Protein AF-A0A139AQZ1-F1 (afdb_monomer_lite)

Foldseek 3Di:
DPDDPVLLVLLLLLLLQLCLVPFLQVLLVLLVVLCVVCVVVVNNCLHLLHAADQDLDQLVLLLLLLLLPAADPPPPPDDDDDDDDDDDDDDPDPDPDLDDQPHLSSLSVVSNVDDDPSNVSNSSSSLSNQLLQFFQGNDSQQSNQLSVQSVVLNVDDSSPVAFQQFGDADPNRGTDPPDRHAHSLRSSLSSVQSVQQVLAPCNPVSGSQCCVQAEDELPDDDDLQDQDKHWYQNDRGSTAIWIAGSNDIHGDDDDDSRSSSRVLVSQLCCVAPVVCDRDPDRCPDVSSVSNVSNLVVHPPVSNPD

Sequence (305 aa):
MGVDDVMVDSWVEEMRKWLHSKIFQPLTILLDNTDAYLRSQGLLHLTSSNAIWSDANPASLSALIREAQTPPQASLVGGPRPFAGAGSIFTPAPAPQMTMPQDLKGLSDVAKVMVGETKAIILTRLRLEAYLNVGKVGSPKNRAYVRERIFELSRNTYLSGYRWDSGGSFEGQEWDVKGEFPTDAKLVFHLFQTFMDQWSDVAQSGFPYFSTNHVIPSNAKLDPNSRSVYLREQNASPPHYQLLVQGCTWDMAQGSRNIFETISAFVCVIGRDAGWRVGDLDLKRKDLGIAKVVKGGLGAENAMW

Secondary structure (DSSP, 8-state):
----HHHHHHHHHHHHHHHIIIIIHHHHHHHHHHHHHHHHTT-GGGSTTT-------HHHHHHHHHHHHSPPP---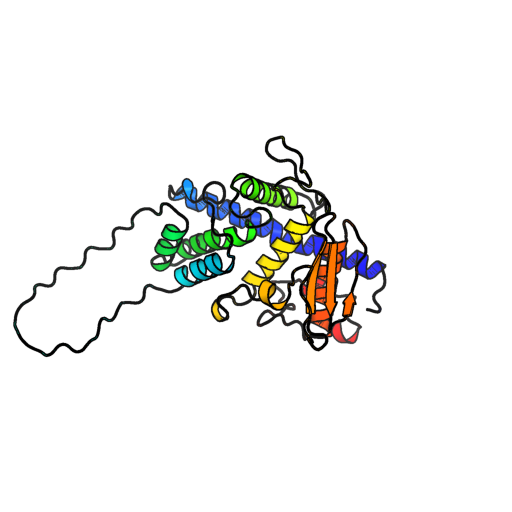--------------PPPPP---PPP-SHHHHHHHHHH--HHHHHHHHHHHHHHHHH--SSTT-HHHHHHHHHHHHHHHHSGGGTT--SSS---BTTBPP-TTSSPPPHHHHHHHHHHHHHHHHS-HHHHSS-HHHHHHEE-TTPPPPTT---EEEEEEEETTEEEEEEETTEEEEPPSSTTHHHHHHHHHHHHHHHHSTTEETTEETT-TTT-GGGGGTTSS-GGG---

InterPro domains:
  IPR019176 Cytochrome B561-related [PF09786] (8-294)
  IPR019176 Cytochrome B561-related [PTHR21780] (8-295)

Radius of gyration: 22.83 Å; chains: 1; bounding box: 50×44×86 Å

Structure (mmCIF, N/CA/C/O backbone):
data_AF-A0A139AQZ1-F1
#
_entry.id   AF-A0A139AQZ1-F1
#
loop_
_atom_site.group_PDB
_atom_site.id
_atom_site.type_symbol
_atom_site.label_atom_id
_atom_site.label_alt_id
_atom_site.label_comp_id
_atom_site.label_asym_id
_atom_site.label_entity_id
_atom_site.label_seq_id
_atom_site.pdbx_PDB_ins_code
_atom_site.Cartn_x
_atom_site.Cartn_y
_atom_site.Cartn_z
_atom_site.occupancy
_atom_site.B_iso_or_equiv
_atom_site.auth_seq_id
_atom_site.auth_comp_id
_atom_site.auth_asym_id
_atom_site.auth_atom_id
_atom_site.pdbx_PDB_model_num
ATOM 1 N N . MET A 1 1 ? -19.768 -2.156 19.384 1.00 57.47 1 MET A N 1
ATOM 2 C CA . MET A 1 1 ? -19.478 -3.487 18.804 1.00 57.47 1 MET A CA 1
ATOM 3 C C . MET A 1 1 ? -19.584 -4.620 19.828 1.00 57.47 1 MET A C 1
ATOM 5 O O . MET A 1 1 ? -19.662 -5.758 19.390 1.00 57.47 1 MET A O 1
ATOM 9 N N . GLY A 1 2 ? -19.649 -4.347 21.144 1.00 58.59 2 GLY A N 1
ATOM 10 C CA . GLY A 1 2 ? -19.647 -5.415 22.159 1.00 58.59 2 GLY A CA 1
ATOM 11 C C . GLY A 1 2 ? -18.295 -6.131 22.261 1.00 58.59 2 GLY A C 1
ATOM 12 O O . GLY A 1 2 ? -18.251 -7.292 22.637 1.00 58.59 2 GLY A O 1
ATOM 13 N N . VAL A 1 3 ? -17.227 -5.442 21.857 1.00 65.81 3 VAL A N 1
ATOM 14 C CA . VAL A 1 3 ? -15.837 -5.906 21.841 1.00 65.81 3 VAL A CA 1
ATOM 15 C C . VAL A 1 3 ? -15.169 -5.241 23.038 1.00 65.81 3 VAL A C 1
ATOM 17 O O . VAL A 1 3 ? -15.332 -4.031 23.204 1.00 65.81 3 VAL A O 1
ATOM 20 N N . ASP A 1 4 ? -14.505 -6.021 23.886 1.00 75.50 4 ASP A N 1
ATOM 21 C CA . ASP A 1 4 ? -13.764 -5.496 25.034 1.00 75.50 4 ASP A CA 1
ATOM 22 C C . ASP A 1 4 ? -12.417 -4.876 24.614 1.00 75.50 4 ASP A C 1
ATOM 24 O O . ASP A 1 4 ? -11.880 -5.176 23.545 1.00 75.50 4 ASP A O 1
ATOM 28 N N . ASP A 1 5 ? -11.867 -3.994 25.452 1.00 76.88 5 ASP A N 1
ATOM 29 C CA . ASP A 1 5 ? -10.628 -3.265 25.142 1.00 76.88 5 ASP A CA 1
ATOM 30 C C . ASP A 1 5 ? -9.419 -4.207 24.973 1.00 76.88 5 ASP A C 1
ATOM 32 O O . ASP A 1 5 ? -8.563 -3.976 24.122 1.00 76.88 5 ASP A O 1
ATOM 36 N N . VAL A 1 6 ? -9.378 -5.321 25.715 1.00 77.19 6 VAL A N 1
ATOM 37 C CA . VAL A 1 6 ? -8.295 -6.323 25.645 1.00 77.19 6 VAL A CA 1
ATOM 38 C C . VAL A 1 6 ? -8.267 -7.006 24.274 1.00 77.19 6 VAL A C 1
ATOM 40 O O . VAL A 1 6 ? -7.209 -7.293 23.711 1.00 77.19 6 VAL A O 1
ATOM 43 N N . MET A 1 7 ? -9.438 -7.249 23.699 1.00 83.06 7 MET A N 1
ATOM 44 C CA . MET A 1 7 ? -9.588 -7.788 22.360 1.00 83.06 7 MET A CA 1
ATOM 45 C C . MET A 1 7 ? -9.143 -6.785 21.295 1.00 83.06 7 MET A C 1
ATOM 47 O O . MET A 1 7 ? -8.475 -7.181 20.338 1.00 83.06 7 MET A O 1
ATOM 51 N N . VAL A 1 8 ? -9.467 -5.499 21.464 1.00 85.94 8 VAL A N 1
ATOM 52 C CA . VAL A 1 8 ? -8.999 -4.440 20.556 1.00 85.94 8 VAL A CA 1
ATOM 53 C C . VAL A 1 8 ? -7.472 -4.341 20.584 1.00 85.94 8 VAL A C 1
ATOM 55 O O . VAL A 1 8 ? -6.857 -4.286 19.518 1.00 85.94 8 VAL A O 1
ATOM 58 N N . ASP A 1 9 ? -6.851 -4.403 21.766 1.00 89.31 9 ASP A N 1
ATOM 59 C CA . ASP A 1 9 ? -5.389 -4.446 21.923 1.00 89.31 9 ASP A CA 1
ATOM 60 C C . ASP A 1 9 ? -4.775 -5.602 21.120 1.00 89.31 9 ASP A C 1
ATOM 62 O O . ASP A 1 9 ? -3.855 -5.401 20.321 1.00 89.31 9 ASP A O 1
ATOM 66 N N . SER A 1 10 ? -5.339 -6.805 21.265 1.00 91.50 10 SER A N 1
ATOM 67 C CA . SER A 1 10 ? -4.896 -7.981 20.515 1.00 91.50 10 SER A CA 1
ATOM 68 C C . SER A 1 10 ? -5.023 -7.781 19.001 1.00 91.50 10 SER A C 1
ATOM 70 O O . SER A 1 10 ? -4.099 -8.120 18.259 1.00 91.50 10 SER A O 1
ATOM 72 N N . TRP A 1 11 ? -6.117 -7.186 18.518 1.00 93.75 11 TRP A N 1
ATOM 73 C CA . TRP A 1 11 ? -6.286 -6.928 17.084 1.00 93.75 11 TRP A CA 1
ATOM 74 C C . TRP A 1 11 ? -5.284 -5.919 16.550 1.00 93.75 11 TRP A C 1
ATOM 76 O O . TRP A 1 11 ? -4.816 -6.070 15.425 1.00 93.75 11 TRP A O 1
ATOM 86 N N . VAL A 1 12 ? -4.936 -4.894 17.328 1.00 94.06 12 VAL A N 1
ATOM 87 C CA . VAL A 1 12 ? -3.915 -3.917 16.932 1.00 94.06 12 VAL A CA 1
ATOM 88 C C . VAL A 1 12 ? -2.572 -4.601 16.722 1.00 94.06 12 VAL A C 1
ATOM 90 O O . VAL A 1 12 ? -1.911 -4.364 15.707 1.00 94.06 12 VAL A O 1
ATOM 93 N N . GLU A 1 13 ? -2.170 -5.468 17.649 1.00 94.00 13 GLU A N 1
ATOM 94 C CA . GLU A 1 13 ? -0.922 -6.219 17.531 1.00 94.00 13 GLU A CA 1
ATOM 95 C C . GLU A 1 13 ? -0.939 -7.185 16.344 1.00 94.00 13 GLU A C 1
ATOM 97 O O . GLU A 1 13 ? 0.005 -7.212 15.550 1.00 94.00 13 GLU A O 1
ATOM 102 N N . GLU A 1 14 ? -2.017 -7.953 16.181 1.00 95.50 14 GLU A N 1
ATOM 103 C CA . GLU A 1 14 ? -2.152 -8.896 15.070 1.00 95.50 14 GLU A CA 1
ATOM 104 C C . GLU A 1 14 ? -2.235 -8.181 13.716 1.00 95.50 14 GLU A C 1
ATOM 106 O O . GLU A 1 14 ? -1.636 -8.640 12.742 1.00 95.50 14 GLU A O 1
ATOM 111 N N . MET A 1 15 ? -2.874 -7.010 13.644 1.00 97.12 15 MET A N 1
ATOM 112 C CA . MET A 1 15 ? -2.899 -6.184 12.437 1.00 97.12 15 MET A CA 1
ATOM 113 C C . MET A 1 15 ? -1.504 -5.666 12.086 1.00 97.12 15 MET A C 1
ATOM 115 O O . MET A 1 15 ? -1.111 -5.702 10.921 1.00 97.12 15 MET A O 1
ATOM 119 N N . ARG A 1 16 ? -0.711 -5.233 13.075 1.00 96.56 16 ARG A N 1
ATOM 120 C CA . ARG A 1 16 ? 0.689 -4.826 12.856 1.00 96.56 16 ARG A CA 1
ATOM 121 C C . ARG A 1 16 ? 1.533 -5.975 12.308 1.00 96.56 16 ARG A C 1
ATOM 123 O O . ARG A 1 16 ? 2.247 -5.786 11.322 1.00 96.56 16 ARG A O 1
ATOM 130 N N . LYS A 1 17 ? 1.423 -7.170 12.901 1.00 96.38 17 LYS A N 1
ATOM 131 C CA . LYS A 1 17 ? 2.109 -8.388 12.427 1.00 96.38 17 LYS A CA 1
ATOM 132 C C . LYS A 1 17 ? 1.672 -8.759 11.011 1.00 96.38 17 LYS A C 1
ATOM 134 O O . LYS A 1 17 ? 2.506 -9.104 10.168 1.00 96.38 17 LYS A O 1
ATOM 139 N N . TRP A 1 18 ? 0.374 -8.664 10.732 1.00 97.38 18 TRP A N 1
ATOM 140 C CA . TRP A 1 18 ? -0.188 -8.954 9.420 1.00 97.38 18 TRP A CA 1
ATOM 141 C C . TRP A 1 18 ? 0.322 -7.969 8.362 1.00 97.38 18 TRP A C 1
ATOM 143 O O . TRP A 1 18 ? 0.895 -8.406 7.368 1.00 97.38 18 TRP A O 1
ATOM 153 N N . LEU A 1 19 ? 0.225 -6.657 8.598 1.00 98.12 19 LEU A N 1
ATOM 154 C CA . LEU A 1 19 ? 0.733 -5.623 7.685 1.00 98.12 19 LEU A CA 1
ATOM 155 C C . LEU A 1 19 ? 2.230 -5.798 7.411 1.00 98.12 19 LEU A C 1
ATOM 157 O O . LEU A 1 19 ? 2.668 -5.743 6.261 1.00 98.12 19 LEU A O 1
ATOM 161 N N . HIS A 1 20 ? 3.015 -6.045 8.459 1.00 97.38 20 HIS A N 1
ATOM 162 C CA . HIS A 1 20 ? 4.455 -6.262 8.344 1.00 97.38 20 HIS A CA 1
ATOM 163 C C . HIS A 1 20 ? 4.790 -7.463 7.448 1.00 97.38 20 HIS A C 1
ATOM 165 O O . HIS A 1 20 ? 5.529 -7.317 6.474 1.00 97.38 20 HIS A O 1
ATOM 171 N N . SER A 1 21 ? 4.197 -8.624 7.734 1.00 96.44 21 SER A N 1
ATOM 172 C CA . SER A 1 21 ? 4.504 -9.887 7.047 1.00 96.44 21 SER A CA 1
ATOM 173 C C . SER A 1 21 ? 3.851 -10.040 5.670 1.00 96.44 21 SER A C 1
ATOM 175 O O . SER A 1 21 ? 4.368 -10.771 4.826 1.00 96.44 21 SER A O 1
ATOM 177 N N . LYS A 1 22 ? 2.711 -9.384 5.424 1.00 96.31 22 LYS A N 1
ATOM 178 C CA . LYS A 1 22 ? 1.941 -9.521 4.174 1.00 96.31 22 LYS A CA 1
ATOM 179 C C . LYS A 1 22 ? 2.129 -8.375 3.200 1.00 96.31 22 LYS A C 1
ATOM 181 O O . LYS A 1 22 ? 1.945 -8.593 2.006 1.00 96.31 22 LYS A O 1
ATOM 186 N N . ILE A 1 23 ? 2.504 -7.193 3.684 1.00 97.31 23 ILE A N 1
ATOM 187 C CA . ILE A 1 23 ? 2.668 -6.010 2.839 1.00 97.31 23 ILE A CA 1
ATOM 188 C C . ILE A 1 23 ? 4.117 -5.538 2.863 1.00 97.31 23 ILE A C 1
ATOM 190 O O . ILE A 1 23 ? 4.786 -5.628 1.841 1.00 97.31 23 ILE A O 1
ATOM 194 N N . PHE A 1 24 ? 4.635 -5.088 4.008 1.00 97.94 24 PHE A N 1
ATOM 195 C CA . PHE A 1 24 ? 5.945 -4.424 4.056 1.00 97.94 24 PHE A CA 1
ATOM 196 C C . PHE A 1 24 ? 7.103 -5.336 3.629 1.00 97.94 24 PHE A C 1
ATOM 198 O O . PHE A 1 24 ? 7.892 -4.944 2.774 1.00 97.94 24 PHE A O 1
ATOM 205 N N . GLN A 1 25 ? 7.209 -6.546 4.188 1.00 96.88 25 GLN A N 1
ATOM 206 C CA . GLN A 1 25 ? 8.299 -7.467 3.844 1.00 96.88 25 GLN A CA 1
ATOM 207 C C . GLN A 1 25 ? 8.232 -7.968 2.391 1.00 96.88 25 GLN A C 1
ATOM 209 O O . GLN A 1 25 ? 9.242 -7.885 1.692 1.00 96.88 25 GLN A O 1
ATOM 214 N N . PRO A 1 26 ? 7.086 -8.456 1.874 1.00 97.00 26 PRO A N 1
ATOM 215 C CA . PRO A 1 26 ? 7.010 -8.843 0.469 1.00 97.00 26 PRO A CA 1
ATOM 216 C C . PRO A 1 26 ? 7.276 -7.671 -0.478 1.00 97.00 26 PRO A C 1
ATOM 218 O O . PRO A 1 26 ? 7.914 -7.858 -1.511 1.00 97.00 26 PRO A O 1
ATOM 221 N N . LEU A 1 27 ? 6.831 -6.460 -0.130 1.00 97.38 27 LEU A N 1
ATOM 222 C CA . LEU A 1 27 ? 7.011 -5.281 -0.970 1.00 97.38 27 LEU A CA 1
ATOM 223 C C . LEU A 1 27 ? 8.487 -4.900 -1.138 1.00 97.38 27 LEU A C 1
ATOM 225 O O . LEU A 1 27 ? 8.898 -4.587 -2.253 1.00 97.38 27 LEU A O 1
ATOM 229 N 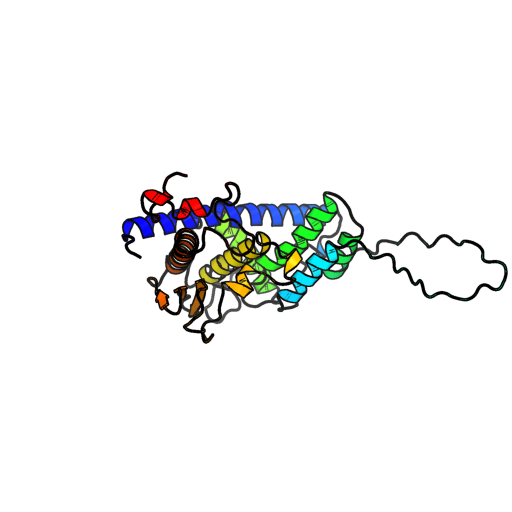N . THR A 1 28 ? 9.301 -4.968 -0.081 1.00 97.62 28 THR A N 1
ATOM 230 C CA . THR A 1 28 ? 10.744 -4.692 -0.194 1.00 97.62 28 THR A CA 1
ATOM 231 C C . THR A 1 28 ? 11.472 -5.743 -1.018 1.00 97.62 28 THR A C 1
ATOM 233 O O . THR A 1 28 ? 12.290 -5.385 -1.863 1.00 97.62 28 THR A O 1
ATOM 236 N N . ILE A 1 29 ? 11.105 -7.019 -0.868 1.00 97.25 29 ILE A N 1
ATOM 237 C CA . ILE A 1 29 ? 11.625 -8.109 -1.707 1.00 97.25 29 ILE A CA 1
ATOM 238 C C . ILE A 1 29 ? 11.266 -7.873 -3.181 1.00 97.25 29 ILE A C 1
ATOM 240 O O . ILE A 1 29 ? 12.117 -8.016 -4.057 1.00 97.25 29 ILE A O 1
ATOM 244 N N . LEU A 1 30 ? 10.020 -7.485 -3.473 1.00 96.62 30 LEU A N 1
ATOM 245 C CA . LEU A 1 30 ? 9.586 -7.180 -4.838 1.00 96.62 30 LEU A CA 1
ATOM 246 C C . LEU A 1 30 ? 10.329 -5.971 -5.419 1.00 96.62 30 LEU A C 1
ATOM 248 O O . LEU A 1 30 ? 10.725 -6.027 -6.584 1.00 96.62 30 LEU A O 1
ATOM 252 N N . LEU A 1 31 ? 10.540 -4.910 -4.632 1.00 97.31 31 LEU A N 1
ATOM 253 C CA . LEU A 1 31 ? 11.320 -3.735 -5.038 1.00 97.31 31 LEU A CA 1
ATOM 254 C C . LEU A 1 31 ? 12.757 -4.125 -5.406 1.00 97.31 31 LEU A C 1
ATOM 256 O O . LEU A 1 31 ? 13.208 -3.808 -6.507 1.00 97.31 31 LEU A O 1
ATOM 260 N N . ASP A 1 32 ? 13.450 -4.854 -4.531 1.00 97.31 32 ASP A N 1
ATOM 261 C CA . ASP A 1 32 ? 14.845 -5.243 -4.754 1.00 97.31 32 ASP A CA 1
ATOM 262 C C . ASP A 1 32 ? 15.000 -6.219 -5.923 1.00 97.31 32 ASP A C 1
ATOM 264 O O . ASP A 1 32 ? 15.849 -6.000 -6.790 1.00 97.31 32 ASP A O 1
ATOM 268 N N . ASN A 1 33 ? 14.154 -7.251 -6.006 1.00 97.19 33 ASN A N 1
ATOM 269 C CA . ASN A 1 33 ? 14.208 -8.235 -7.091 1.00 97.19 33 ASN A CA 1
ATOM 270 C C . ASN A 1 33 ? 13.917 -7.594 -8.452 1.00 97.19 33 ASN A C 1
ATOM 272 O O . ASN A 1 33 ? 14.608 -7.866 -9.435 1.00 97.19 33 ASN A O 1
ATOM 276 N N . THR A 1 34 ? 12.915 -6.712 -8.510 1.00 96.69 34 THR A N 1
ATOM 277 C CA . THR A 1 34 ? 12.561 -5.998 -9.743 1.00 96.69 34 THR A CA 1
ATOM 278 C C . THR A 1 34 ? 13.688 -5.060 -10.171 1.00 96.69 34 THR A C 1
ATOM 280 O O . THR A 1 34 ? 14.065 -5.041 -11.344 1.00 96.69 34 THR A O 1
ATOM 283 N N . ASP A 1 35 ? 14.276 -4.312 -9.234 1.00 97.06 35 ASP A N 1
ATOM 284 C CA . ASP A 1 35 ? 15.386 -3.407 -9.533 1.00 97.06 35 ASP A CA 1
ATOM 285 C C . ASP A 1 35 ? 16.650 -4.166 -9.952 1.00 97.06 35 ASP A C 1
ATOM 287 O O . ASP A 1 35 ? 17.333 -3.750 -10.889 1.00 97.06 35 ASP A O 1
ATOM 291 N N . ALA A 1 36 ? 16.969 -5.282 -9.292 1.00 97.12 36 ALA A N 1
ATOM 292 C CA . ALA A 1 36 ? 18.091 -6.144 -9.654 1.00 97.12 36 ALA A CA 1
ATOM 293 C C . ALA A 1 36 ? 17.927 -6.711 -11.070 1.00 97.12 36 ALA A C 1
ATOM 295 O O . ALA A 1 36 ? 18.866 -6.649 -11.868 1.00 97.12 36 ALA A O 1
ATOM 296 N N . TYR A 1 37 ? 16.721 -7.175 -11.413 1.00 95.56 37 TYR A N 1
ATOM 297 C CA . TYR A 1 37 ? 16.408 -7.622 -12.765 1.00 95.56 37 TYR A CA 1
ATOM 298 C C . TYR A 1 37 ? 16.624 -6.500 -13.786 1.00 95.56 37 TYR A C 1
ATOM 300 O O . TYR A 1 37 ? 17.379 -6.682 -14.739 1.00 95.56 37 TYR A O 1
ATOM 308 N N . LEU A 1 38 ? 16.044 -5.315 -13.573 1.00 95.12 38 LEU A N 1
ATOM 309 C CA . LEU A 1 38 ? 16.193 -4.191 -14.505 1.00 95.12 38 LEU A CA 1
ATOM 310 C C . LEU A 1 38 ? 17.657 -3.772 -14.680 1.00 95.12 38 LEU A C 1
ATOM 312 O O . LEU A 1 38 ? 18.090 -3.533 -15.805 1.00 95.12 38 LEU A O 1
ATOM 316 N N . ARG A 1 39 ? 18.453 -3.763 -13.603 1.00 95.81 39 ARG A N 1
ATOM 317 C CA . ARG A 1 39 ? 19.903 -3.517 -13.684 1.00 95.81 39 ARG A CA 1
ATOM 318 C C . ARG A 1 39 ? 20.617 -4.572 -14.529 1.00 95.81 39 ARG A C 1
ATOM 320 O O . ARG A 1 39 ? 21.432 -4.201 -15.368 1.00 95.81 39 ARG A O 1
ATOM 327 N N . SER A 1 40 ? 20.284 -5.855 -14.361 1.00 95.19 40 SER A N 1
ATOM 328 C CA . SER A 1 40 ? 20.875 -6.948 -15.155 1.00 95.19 40 SER A CA 1
ATOM 329 C C . SER A 1 40 ? 20.584 -6.828 -16.656 1.00 95.19 40 SER A C 1
ATOM 331 O O . SER A 1 40 ? 21.380 -7.275 -17.474 1.00 95.19 40 SER A O 1
ATOM 333 N N . GLN A 1 41 ? 19.469 -6.183 -17.015 1.00 92.38 41 GLN A N 1
ATOM 334 C CA . GLN A 1 41 ? 19.059 -5.927 -18.398 1.00 92.38 41 GLN A CA 1
ATOM 335 C C . GLN A 1 41 ? 19.563 -4.575 -18.941 1.00 92.38 41 GLN A C 1
ATOM 337 O O . GLN A 1 41 ? 19.149 -4.152 -20.016 1.00 92.38 41 GLN A O 1
ATOM 342 N N . GLY A 1 42 ? 20.413 -3.853 -18.199 1.00 92.69 42 GLY A N 1
ATOM 343 C CA . GLY A 1 42 ? 20.898 -2.523 -18.591 1.00 92.69 42 GLY A CA 1
ATOM 344 C C . GLY A 1 42 ? 19.852 -1.405 -18.481 1.00 92.69 42 GLY A C 1
ATOM 345 O O . GLY A 1 42 ? 20.078 -0.301 -18.965 1.00 92.69 42 GLY A O 1
ATOM 346 N N . LEU A 1 43 ? 18.716 -1.655 -17.823 1.00 93.75 43 LEU A N 1
ATOM 347 C CA . LEU A 1 43 ? 17.589 -0.728 -17.657 1.00 93.75 43 LEU A CA 1
ATOM 348 C C . LEU A 1 43 ? 17.640 0.002 -16.305 1.00 93.75 43 LEU A C 1
ATOM 350 O O . LEU A 1 43 ? 16.628 0.146 -15.615 1.00 93.75 43 LEU A O 1
ATOM 354 N N . LEU A 1 44 ? 18.827 0.454 -15.889 1.00 93.88 44 LEU A N 1
ATOM 355 C CA . LEU A 1 44 ? 19.022 1.075 -14.571 1.00 93.88 44 LEU A CA 1
ATOM 356 C C . LEU A 1 44 ? 18.179 2.349 -14.373 1.00 93.88 44 LEU A C 1
ATOM 358 O O . LEU A 1 44 ? 17.739 2.633 -13.257 1.00 93.88 44 LEU A O 1
ATOM 362 N N . HIS A 1 45 ? 17.908 3.092 -15.447 1.00 93.56 45 HIS A N 1
ATOM 363 C CA . HIS A 1 45 ? 17.077 4.298 -15.449 1.00 93.56 45 HIS A CA 1
ATOM 364 C C . HIS A 1 45 ? 15.597 3.998 -15.196 1.00 93.56 45 HIS A C 1
ATOM 366 O O . HIS A 1 45 ? 14.879 4.889 -14.765 1.00 93.56 45 HIS A O 1
ATOM 372 N N . LEU A 1 46 ? 15.153 2.749 -15.385 1.00 94.50 46 LEU A N 1
ATOM 373 C CA . LEU A 1 46 ? 13.768 2.317 -15.157 1.00 94.50 46 LEU A CA 1
ATOM 374 C C . LEU A 1 46 ? 13.527 1.693 -13.781 1.00 94.50 46 LEU A C 1
ATOM 376 O O . LEU A 1 46 ? 12.406 1.285 -13.477 1.00 94.50 46 LEU A O 1
ATOM 380 N N . THR A 1 47 ? 14.550 1.607 -12.933 1.00 94.69 47 THR A N 1
ATOM 381 C CA . THR A 1 47 ? 14.412 1.070 -11.571 1.00 94.69 47 THR A CA 1
ATOM 382 C C . THR A 1 47 ? 13.437 1.893 -10.727 1.00 94.69 47 THR A C 1
ATOM 384 O O . THR A 1 47 ? 13.105 3.039 -11.044 1.00 94.69 47 THR A O 1
ATOM 387 N N . SER A 1 48 ? 12.969 1.308 -9.628 1.00 91.88 48 SER A N 1
ATOM 388 C CA . SER A 1 48 ? 12.143 1.972 -8.624 1.00 91.88 48 SER A CA 1
ATOM 389 C C . SER A 1 48 ? 12.855 3.155 -7.969 1.00 91.88 48 SER A C 1
ATOM 391 O O . SER A 1 48 ? 12.180 4.020 -7.432 1.00 91.88 48 SER A O 1
ATOM 393 N N . SER A 1 49 ? 14.181 3.257 -8.040 1.00 89.31 49 SER A N 1
ATOM 394 C CA . SER A 1 49 ? 14.920 4.426 -7.549 1.00 89.31 49 SER A CA 1
ATOM 395 C C . SER A 1 49 ? 14.959 5.593 -8.540 1.00 89.31 49 SER A C 1
ATOM 397 O O . SER A 1 49 ? 15.070 6.732 -8.103 1.00 89.31 49 SER A O 1
ATOM 399 N N . ASN A 1 50 ? 14.855 5.327 -9.847 1.00 90.31 50 ASN A N 1
ATOM 400 C CA . ASN A 1 50 ? 15.190 6.310 -10.885 1.00 90.31 50 ASN A CA 1
ATOM 401 C C . ASN A 1 50 ? 13.988 6.754 -11.730 1.00 90.31 50 ASN A C 1
ATOM 403 O O . ASN A 1 50 ? 13.848 7.941 -12.011 1.00 90.31 50 ASN A O 1
ATOM 407 N N . ALA A 1 51 ? 13.112 5.826 -12.126 1.00 90.56 51 ALA A N 1
ATOM 408 C CA . ALA A 1 51 ? 11.920 6.152 -12.906 1.00 90.56 51 ALA A CA 1
ATOM 409 C C . ALA A 1 51 ? 10.708 6.380 -12.006 1.00 90.56 51 ALA A C 1
ATOM 411 O O . ALA A 1 51 ? 10.483 5.645 -11.043 1.00 90.56 51 ALA A O 1
ATOM 412 N N . ILE A 1 52 ? 9.907 7.379 -12.369 1.00 89.12 52 ILE A N 1
ATOM 413 C CA . ILE A 1 52 ? 8.759 7.846 -11.595 1.00 89.12 52 ILE A CA 1
ATOM 414 C C . ILE A 1 52 ? 7.546 7.906 -12.509 1.00 89.12 52 ILE A C 1
ATOM 416 O O . ILE A 1 52 ? 7.627 8.416 -13.627 1.00 89.12 52 ILE A O 1
ATOM 420 N N . TRP A 1 53 ? 6.409 7.427 -12.013 1.00 84.62 53 TRP A N 1
ATOM 421 C CA . TRP A 1 53 ? 5.123 7.737 -12.616 1.00 84.62 53 TRP A CA 1
ATOM 422 C C . TRP A 1 53 ? 4.643 9.108 -12.131 1.00 84.62 53 TRP A C 1
ATOM 424 O O . TRP A 1 53 ? 4.277 9.272 -10.969 1.00 84.62 53 TRP A O 1
ATOM 434 N N . SER A 1 54 ? 4.698 10.115 -13.003 1.00 74.12 54 SER A N 1
ATOM 435 C CA . SER A 1 54 ? 4.399 11.507 -12.642 1.00 74.12 54 SER A CA 1
ATOM 436 C C . SER A 1 54 ? 2.915 11.872 -12.712 1.00 74.12 54 SER A C 1
ATOM 438 O O . SER A 1 54 ? 2.535 12.919 -12.190 1.00 74.12 54 SER A O 1
ATOM 440 N N . ASP A 1 55 ? 2.071 11.040 -13.330 1.00 75.62 55 ASP A N 1
ATOM 441 C CA . ASP A 1 55 ? 0.632 11.297 -13.373 1.00 75.62 55 ASP A CA 1
ATOM 442 C C . ASP A 1 55 ? 0.006 10.980 -12.008 1.00 75.62 55 ASP A C 1
ATOM 444 O O . ASP A 1 55 ? 0.049 9.847 -11.521 1.00 75.62 55 ASP A O 1
ATOM 448 N N . ALA A 1 56 ? -0.580 12.009 -11.396 1.00 66.62 56 ALA A N 1
ATOM 449 C CA . ALA A 1 56 ? -1.219 11.922 -10.094 1.00 66.62 56 ALA A CA 1
ATOM 450 C C . ALA A 1 56 ? -2.529 11.122 -10.109 1.00 66.62 56 ALA A C 1
ATOM 452 O O . ALA A 1 56 ? -3.027 10.781 -9.039 1.00 66.62 56 ALA A O 1
ATOM 453 N N . ASN A 1 57 ? -3.095 10.826 -11.284 1.00 76.62 57 ASN A N 1
ATOM 454 C CA . ASN A 1 57 ? -4.330 10.067 -11.408 1.00 76.62 57 ASN A CA 1
ATOM 455 C C . ASN A 1 57 ? -4.080 8.547 -11.263 1.00 76.62 57 ASN A C 1
ATOM 457 O O . ASN A 1 57 ? -3.490 7.929 -12.159 1.00 76.62 57 ASN A O 1
ATOM 461 N N . PRO A 1 58 ? -4.595 7.892 -10.201 1.00 69.88 58 PRO A N 1
ATOM 462 C CA . PRO A 1 58 ? -4.449 6.445 -10.012 1.00 69.88 58 PRO A CA 1
ATOM 463 C C . PRO A 1 58 ? -5.101 5.612 -11.129 1.00 69.88 58 PRO A C 1
ATOM 465 O O . PRO A 1 58 ? -4.676 4.483 -11.405 1.00 69.88 58 PRO A O 1
ATOM 468 N N . ALA A 1 59 ? -6.115 6.163 -11.807 1.00 76.75 59 ALA A N 1
ATOM 469 C CA . ALA A 1 59 ? -6.766 5.506 -12.936 1.00 76.75 59 ALA A CA 1
ATOM 470 C C . ALA A 1 59 ? -5.833 5.385 -14.148 1.00 76.75 59 ALA A C 1
ATOM 472 O O . ALA A 1 59 ? -5.869 4.369 -14.838 1.00 76.75 59 ALA A O 1
ATOM 473 N N . SER A 1 60 ? -4.960 6.370 -14.380 1.00 81.75 60 SER A N 1
ATOM 474 C CA . SER A 1 60 ? -4.011 6.344 -15.498 1.00 81.75 60 SER A CA 1
ATOM 475 C C . SER A 1 60 ? -3.003 5.203 -15.355 1.00 81.75 60 SER A C 1
ATOM 477 O O . SER A 1 60 ? -2.730 4.489 -16.319 1.00 81.75 60 SER A O 1
ATOM 479 N N . LEU A 1 61 ? -2.493 4.973 -14.139 1.00 82.62 61 LEU A N 1
ATOM 480 C CA . LEU A 1 61 ? -1.591 3.851 -13.864 1.00 82.62 61 LEU A CA 1
ATOM 481 C C . LEU A 1 61 ? -2.312 2.501 -14.001 1.00 82.62 61 LEU A C 1
ATOM 483 O O . LEU A 1 61 ? -1.771 1.560 -14.583 1.00 82.62 61 LEU A O 1
ATOM 487 N N . SER A 1 62 ? -3.550 2.414 -13.508 1.00 83.06 62 SER A N 1
ATOM 488 C CA . SER A 1 62 ? -4.382 1.209 -13.634 1.00 83.06 62 SER A CA 1
ATOM 489 C C . SER A 1 62 ? -4.666 0.873 -15.103 1.00 83.06 62 SER A C 1
ATOM 491 O O . SER A 1 62 ? -4.541 -0.283 -15.515 1.00 83.06 62 SER A O 1
ATOM 493 N N . ALA A 1 63 ? -4.968 1.888 -15.918 1.00 83.38 63 ALA A N 1
ATOM 494 C CA . ALA A 1 63 ? -5.146 1.751 -17.358 1.00 83.38 63 ALA A CA 1
ATOM 495 C C . ALA A 1 63 ? -3.859 1.279 -18.049 1.00 83.38 63 ALA A C 1
ATOM 497 O O . ALA A 1 63 ? -3.911 0.328 -18.828 1.00 83.38 63 ALA A O 1
ATOM 498 N N . LEU A 1 64 ? -2.703 1.861 -17.704 1.00 84.44 64 LEU A N 1
ATOM 499 C CA . LEU A 1 64 ? -1.407 1.457 -18.254 1.00 84.44 64 LEU A CA 1
ATOM 500 C C . LEU A 1 64 ? -1.098 -0.021 -17.977 1.00 84.44 64 LEU A C 1
ATOM 502 O O . LEU A 1 64 ? -0.663 -0.739 -18.877 1.00 84.44 64 LEU A O 1
ATOM 506 N N . ILE A 1 65 ? -1.324 -0.486 -16.744 1.00 85.06 65 ILE A N 1
ATOM 507 C CA . ILE A 1 65 ? -1.098 -1.887 -16.356 1.00 85.06 65 ILE A CA 1
ATOM 508 C C . ILE A 1 65 ? -2.037 -2.815 -17.134 1.00 85.06 65 ILE A C 1
ATOM 510 O O . ILE A 1 65 ? -1.604 -3.865 -17.610 1.00 85.06 65 ILE A O 1
ATOM 514 N N . ARG A 1 66 ? -3.304 -2.426 -17.307 1.00 83.94 66 ARG A N 1
ATOM 515 C CA . ARG A 1 66 ? -4.282 -3.204 -18.077 1.00 83.94 66 ARG A CA 1
ATOM 516 C C . ARG A 1 66 ? -3.884 -3.311 -19.549 1.00 83.94 66 ARG A C 1
ATOM 518 O O . ARG A 1 66 ? -3.903 -4.404 -20.111 1.00 83.94 66 ARG A O 1
ATOM 525 N N . GLU A 1 67 ? -3.473 -2.202 -20.157 1.00 83.31 67 GLU A N 1
ATOM 526 C CA . GLU A 1 67 ? -2.971 -2.180 -21.534 1.00 83.31 67 GLU A CA 1
ATOM 527 C C . GLU A 1 67 ? -1.722 -3.053 -21.711 1.00 83.31 67 GLU A C 1
ATOM 529 O O . GLU A 1 67 ? -1.587 -3.736 -22.724 1.00 83.31 67 GLU A O 1
ATOM 534 N N . ALA A 1 68 ? 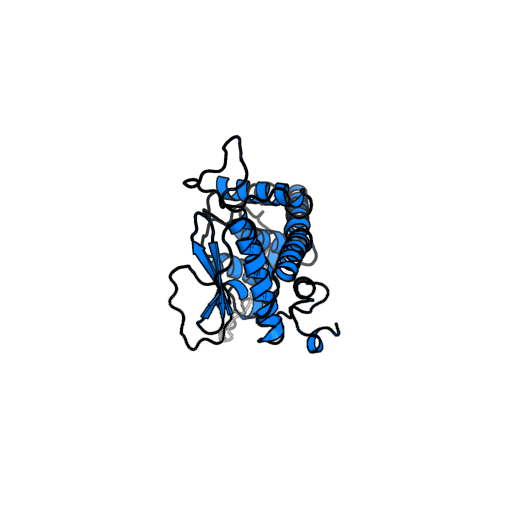-0.826 -3.080 -20.721 1.00 82.94 68 ALA A N 1
ATOM 535 C CA . ALA A 1 68 ? 0.367 -3.931 -20.712 1.00 82.94 68 ALA A CA 1
ATOM 536 C C . ALA A 1 68 ? 0.030 -5.436 -20.662 1.00 82.94 68 ALA A C 1
ATOM 538 O O . ALA A 1 68 ? 0.800 -6.291 -21.111 1.00 82.94 68 ALA A O 1
ATOM 539 N N . GLN A 1 69 ? -1.120 -5.789 -20.080 1.00 82.94 69 GLN A N 1
ATOM 540 C CA . GLN A 1 69 ? -1.576 -7.173 -19.979 1.00 82.94 69 GLN A CA 1
ATOM 541 C C . GLN A 1 69 ? -2.210 -7.667 -21.278 1.00 82.94 69 GLN A C 1
ATOM 543 O O . GLN A 1 69 ? -1.994 -8.831 -21.633 1.00 82.94 69 GLN A O 1
ATOM 548 N N . THR A 1 70 ? -2.930 -6.802 -21.997 1.00 77.88 70 THR A N 1
ATOM 549 C CA . THR A 1 70 ? -3.584 -7.160 -23.259 1.00 77.88 70 THR A CA 1
ATOM 550 C C . THR A 1 70 ? -2.565 -7.382 -24.381 1.00 77.88 70 THR A C 1
ATOM 552 O O . THR A 1 70 ? -1.707 -6.524 -24.599 1.00 77.88 70 THR A O 1
ATOM 555 N N . PRO A 1 71 ? -2.634 -8.510 -25.111 1.00 69.56 71 PRO A N 1
ATOM 556 C CA . PRO A 1 71 ? -1.798 -8.714 -26.287 1.00 69.56 71 PRO A CA 1
ATOM 557 C C . PRO A 1 71 ? -2.114 -7.653 -27.354 1.00 69.56 71 PRO A C 1
ATOM 559 O O . PRO A 1 71 ? -3.254 -7.181 -27.422 1.00 69.56 71 PRO A O 1
ATOM 562 N N . PRO A 1 72 ? -1.136 -7.275 -28.197 1.00 67.62 72 PRO A N 1
ATOM 563 C CA . PRO A 1 72 ? -1.375 -6.332 -29.281 1.00 67.62 72 PRO A CA 1
ATOM 564 C C . PRO A 1 72 ? -2.498 -6.869 -30.170 1.00 67.62 72 PRO A C 1
ATOM 566 O O . PRO A 1 72 ? -2.396 -7.968 -30.719 1.00 67.62 72 PRO A O 1
ATOM 569 N N . GLN A 1 73 ? -3.591 -6.111 -30.299 1.00 53.50 73 GLN A N 1
ATOM 570 C CA . GLN A 1 73 ? -4.629 -6.465 -31.257 1.00 53.50 73 GLN A CA 1
ATOM 571 C C . GLN A 1 73 ? -4.024 -6.376 -32.657 1.00 53.50 73 GLN A C 1
ATOM 573 O O . GLN A 1 73 ? -3.574 -5.311 -33.084 1.00 53.50 73 GLN A O 1
ATOM 578 N N . ALA A 1 74 ? -4.021 -7.498 -33.380 1.00 46.78 74 ALA A N 1
ATOM 579 C CA . ALA A 1 74 ? -3.829 -7.467 -34.817 1.00 46.78 74 ALA A CA 1
ATOM 580 C C . ALA A 1 74 ? -4.929 -6.562 -35.376 1.00 46.78 74 ALA A C 1
ATOM 582 O O . ALA A 1 74 ? -6.112 -6.895 -35.301 1.00 46.78 74 ALA A O 1
ATOM 583 N N . SER A 1 75 ? -4.549 -5.387 -35.873 1.00 42.78 75 SER A N 1
ATOM 584 C CA . SER A 1 75 ? -5.473 -4.513 -36.580 1.00 42.78 75 SER A CA 1
ATOM 585 C C . SER A 1 75 ? -5.905 -5.245 -37.847 1.00 42.78 75 SER A C 1
ATOM 587 O O . SER A 1 75 ? -5.243 -5.169 -38.879 1.00 42.78 75 SER A O 1
ATOM 589 N N . LEU A 1 76 ? -7.004 -5.993 -37.769 1.00 43.09 76 LEU A N 1
ATOM 590 C CA . LEU A 1 76 ? -7.744 -6.436 -38.937 1.00 43.09 76 LEU A CA 1
ATOM 591 C C . LEU A 1 76 ? -8.378 -5.184 -39.543 1.00 43.09 76 LEU A C 1
ATOM 593 O O . LEU A 1 76 ? -9.538 -4.865 -39.296 1.00 43.09 76 LEU A O 1
ATOM 597 N N . VAL A 1 77 ? -7.600 -4.454 -40.342 1.00 41.00 77 VAL A N 1
ATOM 598 C CA . VAL A 1 77 ? -8.127 -3.493 -41.314 1.00 41.00 77 VAL A CA 1
ATOM 599 C C . VAL A 1 77 ? -8.819 -4.317 -42.404 1.00 41.00 77 VAL A C 1
ATOM 601 O O . VAL A 1 77 ? -8.293 -4.546 -43.486 1.00 41.00 77 VAL A O 1
ATOM 604 N N . GLY A 1 78 ? -9.986 -4.856 -42.058 1.00 37.16 78 GLY A N 1
ATOM 605 C CA . GLY A 1 78 ? -10.861 -5.649 -42.908 1.00 37.16 78 GLY A CA 1
ATOM 606 C C . GLY A 1 78 ? -12.065 -4.823 -43.332 1.00 37.16 78 GLY A C 1
ATOM 607 O O . GLY A 1 78 ? -13.184 -5.099 -42.918 1.00 37.16 78 GLY A O 1
ATOM 608 N N . GLY A 1 79 ? -11.834 -3.790 -44.140 1.00 34.56 79 GLY A N 1
ATOM 609 C CA . GLY A 1 79 ? -12.882 -3.247 -45.002 1.00 34.56 79 GLY A CA 1
ATOM 610 C C . GLY A 1 79 ? -12.868 -4.023 -46.324 1.00 34.56 79 GLY A C 1
ATOM 611 O O . GLY A 1 79 ? -11.780 -4.199 -46.880 1.00 34.56 79 GLY A O 1
ATOM 612 N N . PRO A 1 80 ? -14.008 -4.498 -46.853 1.00 39.22 80 PRO A N 1
ATOM 613 C CA . PRO A 1 80 ? -14.026 -5.196 -48.131 1.00 39.22 80 PRO A CA 1
ATOM 614 C C . PRO A 1 80 ? -13.660 -4.200 -49.238 1.00 39.22 80 PRO A C 1
ATOM 616 O O . PRO A 1 80 ? -14.440 -3.310 -49.573 1.00 39.22 80 PRO A O 1
ATOM 619 N N . ARG A 1 81 ? -12.450 -4.318 -49.796 1.00 43.47 81 ARG A N 1
ATOM 620 C CA . ARG A 1 81 ? -12.084 -3.641 -51.046 1.00 43.47 81 ARG A CA 1
ATOM 621 C C . ARG A 1 81 ? -12.427 -4.557 -52.222 1.00 43.47 81 ARG A C 1
ATOM 623 O O . ARG A 1 81 ? -12.153 -5.756 -52.140 1.00 43.47 81 ARG A O 1
ATOM 630 N N . PRO A 1 82 ? -13.029 -4.027 -53.301 1.00 41.16 82 PRO A N 1
ATOM 631 C CA . PRO A 1 82 ? -13.395 -4.830 -54.450 1.00 41.16 82 PRO A CA 1
ATOM 632 C C . PRO A 1 82 ? -12.134 -5.315 -55.165 1.00 41.16 82 PRO A C 1
ATOM 634 O O . PRO A 1 82 ? -11.127 -4.616 -55.274 1.00 41.16 82 PRO A O 1
ATOM 637 N N . PHE A 1 83 ? -12.226 -6.554 -55.621 1.00 43.31 83 PHE A N 1
ATOM 638 C CA . PHE A 1 83 ? -11.217 -7.303 -56.347 1.00 43.31 83 PHE A CA 1
ATOM 639 C C . PHE A 1 83 ? -10.906 -6.622 -57.690 1.00 43.31 83 PHE A C 1
ATOM 641 O O . PHE A 1 83 ? -11.769 -6.580 -58.563 1.00 43.31 83 PHE A O 1
ATOM 648 N N . ALA A 1 84 ? -9.682 -6.122 -57.876 1.00 35.66 84 ALA A N 1
ATOM 649 C CA . ALA A 1 84 ? -9.106 -5.878 -59.198 1.00 35.66 84 ALA A CA 1
ATOM 650 C C . ALA A 1 84 ? -7.579 -5.721 -59.113 1.00 35.66 84 ALA A C 1
ATOM 652 O O . ALA A 1 84 ? -7.083 -4.831 -58.431 1.00 35.66 84 ALA A O 1
ATOM 653 N N . GLY A 1 85 ? -6.856 -6.540 -59.882 1.00 35.38 85 GLY A N 1
ATOM 654 C CA . GLY A 1 85 ? -5.537 -6.173 -60.403 1.00 35.38 85 GLY A CA 1
ATOM 655 C C . GLY A 1 85 ? -4.319 -6.721 -59.659 1.00 35.38 85 GLY A C 1
ATOM 656 O O . GLY A 1 85 ? -3.854 -6.143 -58.691 1.00 35.38 85 GLY A O 1
ATOM 657 N N . ALA A 1 86 ? -3.804 -7.828 -60.196 1.00 43.41 86 ALA A N 1
ATOM 658 C CA . ALA A 1 86 ? -2.394 -8.162 -60.412 1.00 43.41 86 ALA A CA 1
ATOM 659 C C . ALA A 1 86 ? -1.302 -7.541 -59.510 1.00 43.41 86 ALA A C 1
ATOM 661 O O . ALA A 1 86 ? -1.031 -6.347 -59.552 1.00 43.41 86 ALA A O 1
ATOM 662 N N . GLY A 1 87 ? -0.536 -8.439 -58.880 1.00 46.34 87 GLY A N 1
ATOM 663 C CA . GLY A 1 87 ? 0.886 -8.247 -58.591 1.00 46.34 87 GLY A CA 1
ATOM 664 C C . GLY A 1 87 ? 1.197 -7.381 -57.377 1.00 46.34 87 GLY A C 1
ATOM 665 O O . GLY A 1 87 ? 1.319 -6.166 -57.476 1.00 46.34 87 GLY A O 1
ATOM 666 N N . SER A 1 88 ? 1.457 -8.009 -56.232 1.00 39.56 88 SER A N 1
ATOM 667 C CA . SER A 1 88 ? 2.318 -7.388 -55.228 1.00 39.56 88 SER A CA 1
ATOM 668 C C . SER A 1 88 ? 3.131 -8.428 -54.479 1.00 39.56 88 SER A C 1
ATOM 670 O O . SER A 1 88 ? 2.629 -9.399 -53.919 1.00 39.56 88 SER A O 1
ATOM 672 N N . ILE A 1 89 ? 4.430 -8.183 -54.569 1.00 45.59 89 ILE A N 1
ATOM 673 C CA . ILE A 1 89 ? 5.550 -8.859 -53.945 1.00 45.59 89 ILE A CA 1
ATOM 674 C C . ILE A 1 89 ? 5.350 -8.799 -52.428 1.00 45.59 89 ILE A C 1
ATOM 676 O O . ILE A 1 89 ? 5.225 -7.717 -51.860 1.00 45.59 89 ILE A O 1
ATOM 680 N N . PHE A 1 90 ? 5.314 -9.964 -51.781 1.00 42.12 90 PHE A N 1
ATOM 681 C CA . PHE A 1 90 ? 5.389 -10.081 -50.327 1.00 42.12 90 PHE A CA 1
ATOM 682 C C . PHE A 1 90 ? 6.765 -9.576 -49.873 1.00 42.12 90 PHE A C 1
ATOM 684 O O . PHE A 1 90 ? 7.755 -10.304 -49.926 1.00 42.12 90 PHE A O 1
ATOM 691 N N . THR A 1 91 ? 6.845 -8.322 -49.439 1.00 45.41 91 THR A N 1
ATOM 692 C CA . THR A 1 91 ? 7.929 -7.878 -48.566 1.00 45.41 91 THR A CA 1
ATOM 693 C C . THR A 1 91 ? 7.570 -8.308 -47.141 1.00 45.41 91 THR A C 1
ATOM 695 O O . THR A 1 91 ? 6.503 -7.938 -46.645 1.00 45.41 91 THR A O 1
ATOM 698 N N . PRO A 1 92 ? 8.390 -9.129 -46.461 1.00 44.34 92 PRO A N 1
ATOM 699 C CA . PRO A 1 92 ? 8.159 -9.405 -45.052 1.00 44.34 92 PRO A CA 1
ATOM 700 C C . PRO A 1 92 ? 8.279 -8.084 -44.288 1.00 44.34 92 PRO A C 1
ATOM 702 O O . PRO A 1 92 ? 9.242 -7.336 -44.477 1.00 44.34 92 PRO A O 1
ATOM 705 N N . ALA A 1 93 ? 7.283 -7.781 -43.453 1.00 48.03 93 ALA A N 1
ATOM 706 C CA . ALA A 1 93 ? 7.362 -6.656 -42.534 1.00 48.03 93 ALA A CA 1
ATOM 707 C C . ALA A 1 93 ? 8.660 -6.786 -41.716 1.00 48.03 93 ALA A C 1
ATOM 709 O O . ALA A 1 93 ? 8.970 -7.894 -41.260 1.00 48.03 93 ALA A O 1
ATOM 710 N N . PRO A 1 94 ? 9.441 -5.704 -41.547 1.00 42.03 94 PRO A N 1
ATOM 711 C CA . PRO A 1 94 ? 10.635 -5.760 -40.721 1.00 42.03 94 PRO A CA 1
ATOM 712 C C . PRO A 1 94 ? 10.234 -6.236 -39.325 1.00 42.03 94 PRO A C 1
ATOM 714 O O . PRO A 1 94 ? 9.243 -5.761 -38.763 1.00 42.03 94 PRO A O 1
ATOM 717 N N . ALA A 1 95 ? 10.985 -7.200 -38.787 1.00 47.75 95 ALA A N 1
ATOM 718 C CA . ALA A 1 95 ? 10.823 -7.622 -37.404 1.00 47.75 95 ALA A CA 1
ATOM 719 C C . ALA A 1 95 ? 10.820 -6.365 -36.517 1.00 47.75 95 ALA A C 1
ATOM 721 O O . ALA A 1 95 ? 11.671 -5.494 -36.735 1.00 47.75 95 ALA A O 1
ATOM 722 N N . PRO A 1 96 ? 9.873 -6.224 -35.572 1.00 51.78 96 PRO A N 1
ATOM 723 C CA . PRO A 1 96 ? 9.811 -5.046 -34.724 1.00 51.78 96 PRO A CA 1
ATOM 724 C C . PRO A 1 96 ? 11.151 -4.902 -34.004 1.00 51.78 96 PRO A C 1
ATOM 726 O O . PRO A 1 96 ? 11.503 -5.715 -33.150 1.00 51.78 96 PRO A O 1
ATOM 729 N N . GLN A 1 97 ? 11.927 -3.889 -34.387 1.00 50.12 97 GLN A N 1
ATOM 730 C CA . GLN A 1 97 ? 13.118 -3.510 -33.649 1.00 50.12 97 GLN A CA 1
ATOM 731 C C . GLN A 1 97 ? 12.631 -3.015 -32.289 1.00 50.12 97 GLN A C 1
ATOM 733 O O . GLN A 1 97 ? 12.009 -1.958 -32.202 1.00 50.12 97 GLN A O 1
ATOM 738 N N . MET A 1 98 ? 12.860 -3.808 -31.238 1.00 57.16 98 MET A N 1
ATOM 739 C CA . MET A 1 98 ? 12.626 -3.375 -29.863 1.00 57.16 98 MET A CA 1
ATOM 740 C C . MET A 1 98 ? 13.546 -2.189 -29.584 1.00 57.16 98 MET A C 1
ATOM 742 O O . MET A 1 98 ? 14.737 -2.350 -29.318 1.00 57.16 98 MET A O 1
ATOM 746 N N . THR A 1 99 ? 12.999 -0.983 -29.672 1.00 71.25 99 THR A N 1
ATOM 747 C CA . THR A 1 99 ? 13.643 0.206 -29.135 1.00 71.25 99 THR A CA 1
ATOM 748 C C . THR A 1 99 ? 13.705 0.060 -27.618 1.00 71.25 99 THR A C 1
ATOM 750 O O . THR A 1 99 ? 12.728 -0.310 -26.966 1.00 71.25 99 THR A O 1
ATOM 753 N N . MET A 1 100 ? 14.887 0.295 -27.049 1.00 82.25 100 MET A N 1
ATOM 754 C CA . MET A 1 100 ? 15.097 0.192 -25.607 1.00 82.25 100 MET A CA 1
ATOM 755 C C . MET A 1 100 ? 14.154 1.170 -24.883 1.00 82.25 100 MET A C 1
ATOM 757 O O . MET A 1 100 ? 14.154 2.359 -25.227 1.00 82.25 100 MET A O 1
ATOM 761 N N . PRO A 1 101 ? 13.357 0.709 -23.901 1.00 89.62 101 PRO A N 1
ATOM 762 C CA . PRO A 1 101 ? 12.378 1.560 -23.239 1.00 89.62 101 PRO A CA 1
ATOM 763 C C . PRO A 1 101 ? 13.079 2.695 -22.484 1.00 89.62 101 PRO A C 1
ATOM 765 O O . PRO A 1 101 ? 14.052 2.469 -21.763 1.00 89.62 101 PRO A O 1
ATOM 768 N N . GLN A 1 102 ? 12.592 3.923 -22.667 1.00 89.75 102 GLN A N 1
ATOM 769 C CA . GLN A 1 102 ? 13.153 5.127 -22.037 1.00 89.75 102 GLN A CA 1
ATOM 770 C C . GLN A 1 102 ? 12.407 5.521 -20.760 1.00 89.75 102 GLN A C 1
ATOM 772 O O . GLN A 1 102 ? 12.990 6.108 -19.855 1.00 89.75 102 GLN A O 1
ATOM 777 N N . ASP A 1 103 ? 11.129 5.163 -20.668 1.00 90.94 103 ASP A N 1
ATOM 778 C CA . ASP A 1 103 ? 10.243 5.490 -19.559 1.00 90.94 103 ASP A CA 1
ATOM 779 C C . ASP A 1 103 ? 9.334 4.297 -19.195 1.00 90.94 103 ASP A C 1
ATOM 781 O O . ASP A 1 103 ? 9.397 3.213 -19.786 1.00 90.94 103 ASP A O 1
ATOM 785 N N . LEU A 1 104 ? 8.476 4.488 -18.189 1.00 90.19 104 LEU A N 1
ATOM 786 C CA . LEU A 1 104 ? 7.535 3.458 -17.738 1.00 90.19 104 LEU A CA 1
ATOM 787 C C . LEU A 1 104 ? 6.468 3.125 -18.792 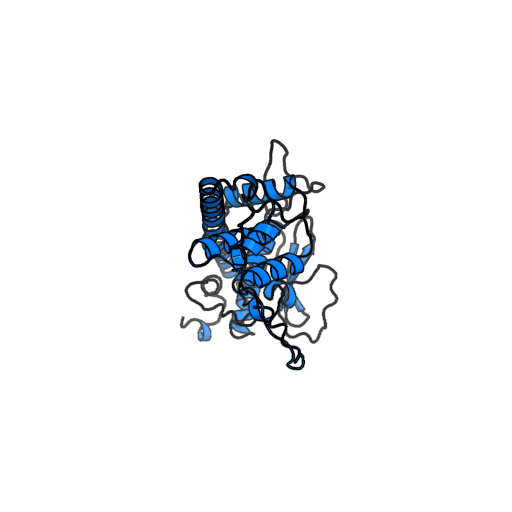1.00 90.19 104 LEU A C 1
ATOM 789 O O . LEU A 1 104 ? 5.958 2.005 -18.812 1.00 90.19 104 LEU A O 1
ATOM 793 N N . LYS A 1 105 ? 6.147 4.067 -19.687 1.00 90.19 105 LYS A N 1
ATOM 794 C CA . LYS A 1 105 ? 5.202 3.831 -20.780 1.00 90.19 105 LYS A CA 1
ATOM 795 C C . LYS A 1 105 ? 5.807 2.904 -21.833 1.00 90.19 105 LYS A C 1
ATOM 797 O O . LYS A 1 105 ? 5.196 1.896 -22.170 1.00 90.19 105 LYS A O 1
ATOM 802 N N . GLY A 1 106 ? 7.039 3.166 -22.261 1.00 90.00 106 GLY A N 1
ATOM 803 C CA . GLY A 1 106 ? 7.791 2.268 -23.130 1.00 90.00 106 GLY A CA 1
ATOM 804 C C . GLY A 1 106 ? 7.994 0.895 -22.489 1.00 90.00 106 GLY A C 1
ATOM 805 O O . GLY A 1 106 ? 7.913 -0.122 -23.172 1.00 90.00 106 GLY A O 1
ATOM 806 N N . LEU A 1 107 ? 8.177 0.833 -21.166 1.00 89.75 107 LEU A N 1
ATOM 807 C CA . LEU A 1 107 ? 8.247 -0.442 -20.451 1.00 89.75 107 LEU A CA 1
ATOM 808 C C . LEU A 1 107 ? 6.913 -1.218 -20.507 1.00 89.75 107 LEU A C 1
ATOM 810 O O . LEU A 1 107 ? 6.926 -2.435 -20.692 1.00 89.75 107 LEU A O 1
ATOM 814 N N . SER A 1 108 ? 5.771 -0.528 -20.414 1.00 89.69 108 SER A N 1
ATOM 815 C CA . SER A 1 108 ? 4.439 -1.115 -20.645 1.00 89.69 108 SER A CA 1
ATOM 816 C C . SER A 1 108 ? 4.296 -1.672 -22.065 1.00 89.69 108 SER A C 1
ATOM 818 O O . SER A 1 108 ? 3.822 -2.797 -22.238 1.00 89.69 108 SER A O 1
ATOM 820 N N . ASP A 1 109 ? 4.787 -0.952 -23.077 1.00 89.69 109 ASP A N 1
ATOM 821 C CA . ASP A 1 109 ? 4.764 -1.420 -24.466 1.00 89.69 109 ASP A CA 1
ATOM 822 C C . ASP A 1 109 ? 5.622 -2.678 -24.674 1.00 89.69 109 ASP A C 1
ATOM 824 O O . ASP A 1 109 ? 5.190 -3.617 -25.346 1.00 89.69 109 ASP A O 1
ATOM 828 N N . VAL A 1 110 ? 6.785 -2.768 -24.019 1.00 88.94 110 VAL A N 1
ATOM 829 C CA . VAL A 1 110 ? 7.597 -3.998 -23.996 1.00 88.94 110 VAL A CA 1
ATOM 830 C C . VAL A 1 110 ? 6.829 -5.157 -23.342 1.00 88.94 110 VAL A C 1
ATOM 832 O O . VAL A 1 110 ? 6.886 -6.289 -23.826 1.00 88.94 110 VAL A O 1
ATOM 835 N N . ALA A 1 111 ? 6.050 -4.909 -22.286 1.00 89.50 111 ALA A N 1
ATOM 836 C CA . ALA A 1 111 ? 5.264 -5.953 -21.619 1.00 89.50 111 ALA A CA 1
ATOM 837 C C . ALA A 1 111 ? 4.175 -6.580 -22.514 1.00 89.50 111 ALA A C 1
ATOM 839 O O . ALA A 1 111 ? 3.798 -7.736 -22.296 1.00 89.50 111 ALA A O 1
ATOM 840 N N . LYS A 1 112 ? 3.683 -5.852 -23.527 1.00 89.12 112 LYS A N 1
ATOM 841 C CA . LYS A 1 112 ? 2.669 -6.351 -24.476 1.00 89.12 112 LYS A CA 1
ATOM 842 C C . LYS A 1 112 ? 3.203 -7.487 -25.348 1.00 89.12 112 LYS A C 1
ATOM 844 O O . LYS A 1 112 ? 2.438 -8.369 -25.732 1.00 89.12 112 LYS A O 1
ATOM 849 N N . VAL A 1 113 ? 4.501 -7.464 -25.650 1.00 88.31 113 VAL A N 1
ATOM 850 C CA . VAL A 1 113 ? 5.165 -8.412 -26.562 1.00 88.31 113 VAL A CA 1
ATOM 851 C C . VAL A 1 113 ? 5.991 -9.477 -25.839 1.00 88.31 113 VAL A C 1
ATOM 853 O O . VAL A 1 113 ? 6.239 -10.541 -26.400 1.00 88.31 113 VAL A O 1
ATOM 856 N N . MET A 1 114 ? 6.399 -9.223 -24.595 1.00 87.31 114 MET A N 1
ATOM 857 C CA . MET A 1 114 ? 7.109 -10.200 -23.769 1.00 87.31 114 MET A CA 1
ATOM 858 C C . MET A 1 114 ? 6.176 -11.304 -23.253 1.00 87.31 114 MET A C 1
ATOM 860 O O . MET A 1 114 ? 4.964 -11.128 -23.136 1.00 87.31 114 MET A O 1
ATOM 864 N N . VAL A 1 115 ? 6.753 -12.447 -22.879 1.00 86.88 115 VAL A N 1
ATOM 865 C CA . VAL A 1 115 ? 6.033 -13.582 -22.280 1.00 86.88 115 VAL A CA 1
ATOM 866 C C . VAL A 1 115 ? 6.756 -14.092 -21.032 1.00 86.88 115 VAL A C 1
ATOM 868 O O . VAL A 1 115 ? 7.914 -13.755 -20.789 1.00 86.88 115 VAL A O 1
ATOM 871 N N . GLY A 1 116 ? 6.061 -14.893 -20.222 1.00 90.12 116 GLY A N 1
ATOM 872 C CA . GLY A 1 116 ? 6.644 -15.562 -19.058 1.00 90.12 116 GLY A CA 1
ATOM 873 C C . GLY A 1 116 ? 7.123 -14.609 -17.957 1.00 90.12 116 GLY A C 1
ATOM 874 O O . GLY A 1 116 ? 6.482 -13.598 -17.658 1.00 90.12 116 GLY A O 1
ATOM 875 N N . GLU A 1 117 ? 8.250 -14.961 -17.341 1.00 90.25 117 GLU A N 1
ATOM 876 C CA . GLU A 1 117 ? 8.811 -14.284 -16.167 1.00 90.25 117 GLU A CA 1
ATOM 877 C C . GLU A 1 117 ? 9.168 -12.816 -16.436 1.00 90.25 117 GLU A C 1
ATOM 879 O O . GLU A 1 117 ? 8.835 -11.944 -15.636 1.00 90.25 117 GLU A O 1
ATOM 884 N N . THR A 1 118 ? 9.738 -12.505 -17.603 1.00 89.25 118 THR A N 1
ATOM 885 C CA . THR A 1 118 ? 10.070 -11.124 -17.985 1.00 89.25 118 THR A CA 1
ATOM 886 C C . THR A 1 118 ? 8.838 -10.222 -18.001 1.00 89.25 118 THR A C 1
ATOM 888 O O . THR A 1 118 ? 8.871 -9.126 -17.438 1.00 89.25 118 THR A O 1
ATOM 891 N N . LYS A 1 119 ? 7.723 -10.683 -18.593 1.00 90.81 119 LYS A N 1
ATOM 892 C CA . LYS A 1 119 ? 6.458 -9.931 -18.567 1.00 90.81 119 LYS A CA 1
ATOM 893 C C . LYS A 1 119 ? 5.969 -9.746 -17.132 1.00 90.81 119 LYS A C 1
ATOM 895 O O . LYS A 1 119 ? 5.537 -8.651 -16.777 1.00 90.81 119 LYS A O 1
ATOM 900 N N . ALA A 1 120 ? 6.057 -10.785 -16.301 1.00 91.12 120 ALA A N 1
ATOM 901 C CA . ALA A 1 120 ? 5.641 -10.709 -14.904 1.00 91.12 120 ALA A CA 1
ATOM 902 C C . ALA A 1 120 ? 6.449 -9.664 -14.117 1.00 91.12 120 ALA A C 1
ATOM 904 O O . ALA A 1 120 ? 5.852 -8.849 -13.417 1.00 91.12 120 ALA A O 1
ATOM 905 N N . ILE A 1 121 ? 7.776 -9.621 -14.280 1.00 93.44 121 ILE A N 1
ATOM 906 C CA . ILE A 1 121 ? 8.641 -8.640 -13.607 1.00 93.44 121 ILE A CA 1
ATOM 907 C C . ILE A 1 121 ? 8.339 -7.214 -14.082 1.00 93.44 121 ILE A C 1
ATOM 909 O O . ILE A 1 121 ? 8.246 -6.302 -13.261 1.00 93.44 121 ILE A O 1
ATOM 913 N N . ILE A 1 122 ? 8.116 -7.010 -15.383 1.00 92.12 122 ILE A N 1
ATOM 914 C CA . ILE A 1 122 ? 7.726 -5.699 -15.918 1.00 92.12 122 ILE A CA 1
ATOM 915 C C . ILE A 1 122 ? 6.388 -5.236 -15.325 1.00 92.12 122 ILE A C 1
ATOM 917 O O . ILE A 1 122 ? 6.274 -4.105 -14.855 1.00 92.12 122 ILE A O 1
ATOM 921 N N . LEU A 1 123 ? 5.374 -6.104 -15.298 1.00 91.19 123 LEU A N 1
ATOM 922 C CA . LEU A 1 123 ? 4.080 -5.766 -14.701 1.00 91.19 123 LEU A CA 1
ATOM 923 C C . LEU A 1 123 ? 4.208 -5.479 -13.201 1.00 91.19 123 LEU A C 1
ATOM 925 O O . LEU A 1 123 ? 3.570 -4.553 -12.701 1.00 91.19 123 LEU A O 1
ATOM 929 N N . THR A 1 124 ? 5.052 -6.230 -12.489 1.00 93.31 124 THR A N 1
ATOM 930 C CA . THR A 1 124 ? 5.398 -5.946 -11.091 1.00 93.31 124 THR A CA 1
ATOM 931 C C . THR A 1 124 ? 6.014 -4.559 -10.962 1.00 93.31 124 THR A C 1
ATOM 933 O O . THR A 1 124 ? 5.546 -3.776 -10.140 1.00 93.31 124 THR A O 1
ATOM 936 N N . ARG A 1 125 ? 6.973 -4.188 -11.821 1.00 94.25 125 ARG A N 1
ATOM 937 C CA . ARG A 1 125 ? 7.564 -2.843 -11.824 1.00 94.25 125 ARG A CA 1
ATOM 938 C C . ARG A 1 125 ? 6.510 -1.749 -11.946 1.00 94.25 125 ARG A C 1
ATOM 940 O O . ARG A 1 125 ? 6.581 -0.780 -11.196 1.00 94.25 125 ARG A O 1
ATOM 947 N N . LEU A 1 126 ? 5.553 -1.896 -12.861 1.00 91.81 126 LEU A N 1
ATOM 948 C CA . LEU A 1 126 ? 4.482 -0.914 -13.047 1.00 91.81 126 LEU A CA 1
ATOM 949 C C . LEU A 1 126 ? 3.561 -0.844 -11.819 1.00 91.81 126 LEU A C 1
ATOM 951 O O . LEU A 1 126 ? 3.242 0.243 -11.349 1.00 91.81 126 LEU A O 1
ATOM 955 N N . ARG A 1 127 ? 3.187 -1.995 -11.246 1.00 90.62 127 ARG A N 1
ATOM 956 C CA . ARG A 1 127 ? 2.350 -2.071 -10.032 1.00 90.62 127 ARG A CA 1
ATOM 957 C C . ARG A 1 127 ? 3.016 -1.472 -8.798 1.00 90.62 127 ARG A C 1
ATOM 959 O O . ARG A 1 127 ? 2.319 -0.927 -7.946 1.00 90.62 127 ARG A O 1
ATOM 966 N N . LEU A 1 128 ? 4.343 -1.551 -8.698 1.00 93.88 128 LEU A N 1
ATOM 967 C CA . LEU A 1 128 ? 5.095 -0.965 -7.587 1.00 93.88 128 LEU A CA 1
ATOM 968 C C . LEU A 1 128 ? 4.931 0.561 -7.506 1.00 93.88 128 LEU A C 1
ATOM 970 O O . LEU A 1 128 ? 4.968 1.098 -6.404 1.00 93.88 128 LEU A O 1
ATOM 974 N N . GLU A 1 129 ? 4.665 1.258 -8.618 1.00 92.06 129 GLU A N 1
ATOM 975 C CA . GLU A 1 129 ? 4.384 2.704 -8.578 1.00 92.06 129 GLU A CA 1
ATOM 976 C C . GLU A 1 129 ? 3.136 3.036 -7.757 1.00 92.06 129 GLU A C 1
ATOM 978 O O . GLU A 1 129 ? 3.122 4.044 -7.058 1.00 92.06 129 GLU A O 1
ATOM 983 N N . ALA A 1 130 ? 2.116 2.172 -7.767 1.00 91.19 130 ALA A N 1
ATOM 984 C CA . ALA A 1 130 ? 0.906 2.405 -6.984 1.00 91.19 130 ALA A CA 1
ATOM 985 C C . ALA A 1 130 ? 1.222 2.474 -5.481 1.00 91.19 130 ALA A C 1
ATOM 987 O O . ALA A 1 130 ? 0.721 3.353 -4.787 1.00 91.19 130 ALA A O 1
ATOM 988 N N . TYR A 1 131 ? 2.121 1.616 -4.986 1.00 94.31 131 TYR A N 1
ATOM 989 C CA . TYR A 1 131 ? 2.533 1.625 -3.577 1.00 94.31 131 TYR A CA 1
ATOM 990 C C . TYR A 1 131 ? 3.389 2.841 -3.207 1.00 94.31 131 TYR A C 1
ATOM 992 O O . TYR A 1 131 ? 3.349 3.283 -2.062 1.00 94.31 131 TYR A O 1
ATOM 1000 N N . LEU A 1 132 ? 4.159 3.381 -4.155 1.00 95.00 132 LEU A N 1
ATOM 1001 C CA . LEU A 1 132 ? 5.065 4.510 -3.916 1.00 95.00 132 LEU A CA 1
ATOM 1002 C C . LEU A 1 132 ? 4.375 5.880 -4.058 1.00 95.00 132 LEU A C 1
ATOM 1004 O O . LEU A 1 132 ? 4.912 6.890 -3.604 1.00 95.00 132 LEU A O 1
ATOM 1008 N N . ASN A 1 133 ? 3.181 5.922 -4.654 1.00 91.00 133 ASN A N 1
ATOM 1009 C CA . ASN A 1 133 ? 2.423 7.143 -4.925 1.00 91.00 133 ASN A CA 1
ATOM 1010 C C . ASN A 1 133 ? 1.550 7.584 -3.738 1.00 91.00 133 ASN A C 1
ATOM 1012 O O . ASN A 1 133 ? 0.325 7.605 -3.824 1.00 91.00 133 ASN A O 1
ATOM 1016 N N . VAL A 1 134 ? 2.193 7.988 -2.640 1.00 92.38 134 VAL A N 1
ATOM 1017 C CA . VAL A 1 134 ? 1.542 8.552 -1.443 1.00 92.38 134 VAL A CA 1
ATOM 1018 C C . VAL A 1 134 ? 2.214 9.850 -1.00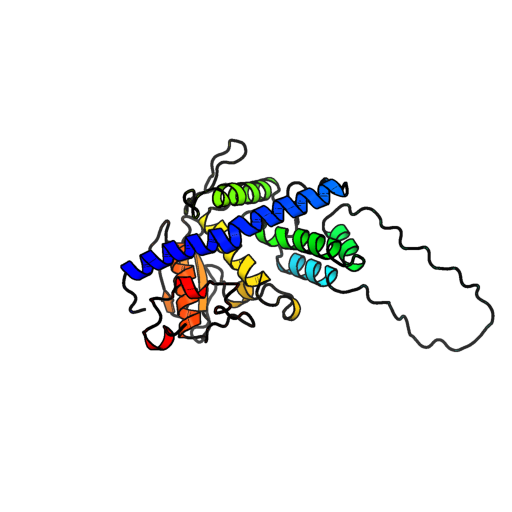6 1.00 92.38 134 VAL A C 1
ATOM 1020 O O . VAL A 1 134 ? 3.413 10.029 -1.196 1.00 92.38 134 VAL A O 1
ATOM 1023 N N . GLY A 1 135 ? 1.446 10.775 -0.423 1.00 90.00 135 GLY A N 1
ATOM 1024 C CA . GLY A 1 135 ? 1.925 12.116 -0.080 1.00 90.00 135 GLY A CA 1
ATOM 1025 C C . GLY A 1 135 ? 1.890 13.035 -1.299 1.00 90.00 135 GLY A C 1
ATOM 1026 O O . GLY A 1 135 ? 0.876 13.105 -1.997 1.00 90.00 135 GLY A O 1
ATOM 1027 N N . LYS A 1 136 ? 2.987 13.745 -1.574 1.00 89.50 136 LYS A N 1
ATOM 1028 C CA . LYS A 1 136 ? 3.088 14.611 -2.755 1.00 89.50 136 LYS A CA 1
ATOM 1029 C C . LYS A 1 136 ? 3.439 13.801 -4.008 1.00 89.50 136 LYS A C 1
ATOM 1031 O O . LYS A 1 136 ? 4.611 13.600 -4.336 1.00 89.50 136 LYS A O 1
ATOM 1036 N N . VAL A 1 137 ? 2.405 13.324 -4.700 1.00 85.25 137 VAL A N 1
ATOM 1037 C CA . VAL A 1 137 ? 2.543 12.524 -5.928 1.00 85.25 137 VAL A CA 1
ATOM 1038 C C . VAL A 1 137 ? 3.306 13.303 -7.005 1.00 85.25 137 VAL A C 1
ATOM 1040 O O . VAL A 1 137 ? 3.155 14.517 -7.139 1.00 85.25 137 VAL A O 1
ATOM 1043 N N . GLY A 1 138 ? 4.174 12.605 -7.737 1.00 82.88 138 GLY A N 1
ATOM 1044 C CA . GLY A 1 138 ? 5.040 13.193 -8.760 1.00 82.88 138 GLY A CA 1
ATOM 1045 C C . GLY A 1 138 ? 6.304 13.879 -8.227 1.00 82.88 138 GLY A C 1
ATOM 1046 O O . GLY A 1 138 ? 7.177 14.193 -9.032 1.00 82.88 138 GLY A O 1
ATOM 1047 N N . SER A 1 139 ? 6.462 14.078 -6.908 1.00 90.62 139 SER A N 1
ATOM 1048 C CA . SER A 1 139 ? 7.726 14.566 -6.332 1.00 90.62 139 SER A CA 1
ATOM 1049 C C . SER A 1 139 ? 8.757 13.426 -6.231 1.00 90.62 139 SER A C 1
ATOM 1051 O O . SER A 1 139 ? 8.509 12.450 -5.513 1.00 90.62 139 SER A O 1
ATOM 1053 N N . PRO A 1 140 ? 9.930 13.531 -6.893 1.00 91.12 140 PRO A N 1
ATOM 1054 C CA . PRO A 1 140 ? 10.989 12.525 -6.796 1.00 91.12 140 PRO A CA 1
ATOM 1055 C C . PRO A 1 140 ? 11.500 12.310 -5.378 1.00 91.12 140 PRO A C 1
ATOM 1057 O O . PRO A 1 140 ? 11.695 11.169 -4.962 1.00 91.12 140 PRO A O 1
ATOM 1060 N N . LYS A 1 141 ? 11.659 13.400 -4.623 1.00 93.38 141 LYS A N 1
ATOM 1061 C CA . LYS A 1 141 ? 12.175 13.361 -3.257 1.00 93.38 141 LYS A CA 1
ATOM 1062 C C . LYS A 1 141 ? 11.174 12.690 -2.314 1.00 93.38 141 LYS A C 1
ATOM 1064 O O . LYS A 1 141 ? 11.549 11.771 -1.595 1.00 93.38 141 LYS A O 1
ATOM 1069 N N . ASN A 1 142 ? 9.887 13.036 -2.398 1.00 94.31 142 ASN A N 1
ATOM 1070 C CA . ASN A 1 142 ? 8.834 12.325 -1.665 1.00 94.31 142 ASN A CA 1
ATOM 1071 C C . ASN A 1 142 ? 8.780 10.827 -2.012 1.00 94.31 142 ASN A C 1
ATOM 1073 O O . ASN A 1 142 ? 8.652 9.983 -1.131 1.00 94.31 142 ASN A O 1
ATOM 1077 N N . ARG A 1 143 ? 8.899 10.465 -3.291 1.00 94.19 143 ARG A N 1
ATOM 1078 C CA . ARG A 1 143 ? 8.837 9.057 -3.701 1.00 94.19 143 ARG A CA 1
ATOM 1079 C C . ARG A 1 143 ? 10.045 8.255 -3.200 1.00 94.19 143 ARG A C 1
ATOM 1081 O O . ARG A 1 143 ? 9.885 7.113 -2.768 1.00 94.19 143 ARG A O 1
ATOM 1088 N N . ALA A 1 144 ? 11.240 8.846 -3.239 1.00 95.00 144 ALA A N 1
ATOM 1089 C CA . ALA A 1 144 ? 12.451 8.251 -2.675 1.00 95.00 144 ALA A CA 1
ATOM 1090 C C . ALA A 1 144 ? 12.331 8.076 -1.152 1.00 95.00 144 ALA A C 1
ATOM 1092 O O . ALA A 1 144 ? 12.627 6.995 -0.643 1.00 95.00 144 ALA A O 1
ATOM 1093 N N . TYR A 1 145 ? 11.780 9.081 -0.466 1.00 97.06 145 TYR A N 1
ATOM 1094 C CA . TYR A 1 145 ? 11.434 9.000 0.948 1.00 97.06 145 TYR A CA 1
ATOM 1095 C C . TYR A 1 145 ? 10.487 7.840 1.260 1.00 97.06 145 TYR A C 1
ATOM 1097 O O . TYR A 1 145 ? 10.780 7.021 2.126 1.00 97.06 145 TYR A O 1
ATOM 1105 N N . VAL A 1 146 ? 9.369 7.731 0.536 1.00 97.56 146 VAL A N 1
ATOM 1106 C CA . VAL A 1 146 ? 8.386 6.653 0.727 1.00 97.56 146 VAL A CA 1
ATOM 1107 C C . VAL A 1 146 ? 9.047 5.288 0.569 1.00 97.56 146 VAL A C 1
ATOM 1109 O O . VAL A 1 146 ? 8.845 4.405 1.403 1.00 97.56 146 VAL A O 1
ATOM 1112 N N . ARG A 1 147 ? 9.876 5.120 -0.470 1.00 97.12 147 ARG A N 1
ATOM 1113 C CA . ARG A 1 147 ? 10.645 3.891 -0.686 1.00 97.12 147 ARG A CA 1
ATOM 1114 C C . ARG A 1 147 ? 11.519 3.586 0.529 1.00 97.12 147 ARG A C 1
ATOM 1116 O O . ARG A 1 147 ? 11.402 2.498 1.083 1.00 97.12 147 ARG A O 1
ATOM 1123 N N . GLU A 1 148 ? 12.365 4.520 0.959 1.00 97.00 148 GLU A N 1
ATOM 1124 C CA . GLU A 1 148 ? 13.252 4.323 2.112 1.00 97.00 148 GLU A CA 1
ATOM 1125 C C . GLU A 1 148 ? 12.465 4.006 3.386 1.00 97.00 148 GLU A C 1
ATOM 1127 O O . GLU A 1 148 ? 12.785 3.043 4.085 1.00 97.00 148 GLU A O 1
ATOM 1132 N N . ARG A 1 149 ? 11.357 4.711 3.623 1.00 97.56 149 ARG A N 1
ATOM 1133 C CA . ARG A 1 149 ? 10.525 4.492 4.803 1.00 97.56 149 ARG A CA 1
ATOM 1134 C C . ARG A 1 149 ? 9.889 3.104 4.832 1.00 97.56 149 ARG A C 1
ATOM 1136 O O . ARG A 1 149 ? 9.840 2.478 5.891 1.00 97.56 149 ARG A O 1
ATOM 1143 N N . ILE A 1 150 ? 9.458 2.581 3.681 1.00 98.12 150 ILE A N 1
ATOM 1144 C CA . ILE A 1 150 ? 8.994 1.190 3.551 1.00 98.12 150 ILE A CA 1
ATOM 1145 C C . ILE A 1 150 ? 10.113 0.217 3.947 1.00 98.12 150 ILE A C 1
ATOM 1147 O O . ILE A 1 150 ? 9.869 -0.710 4.723 1.00 98.12 150 ILE A O 1
ATOM 1151 N N . PHE A 1 151 ? 11.343 0.440 3.470 1.00 97.56 151 PHE A N 1
ATOM 1152 C CA . PHE A 1 151 ? 12.493 -0.392 3.835 1.00 97.56 151 PHE A CA 1
ATOM 1153 C C . PHE A 1 151 ? 12.785 -0.347 5.335 1.00 97.56 151 PHE A C 1
ATOM 1155 O O . PHE A 1 151 ? 12.911 -1.403 5.957 1.00 97.56 151 PHE A O 1
ATOM 1162 N N . GLU A 1 152 ? 12.837 0.835 5.938 1.00 96.69 152 GLU A N 1
ATOM 1163 C CA . GLU A 1 152 ? 13.063 0.990 7.376 1.00 96.69 152 GLU A CA 1
ATOM 1164 C C . GLU A 1 152 ? 11.997 0.278 8.215 1.00 96.69 152 GLU A C 1
ATOM 1166 O O . GLU A 1 152 ? 12.318 -0.511 9.107 1.00 96.69 152 GLU A O 1
ATOM 1171 N N . LEU A 1 153 ? 10.718 0.512 7.913 1.00 97.38 153 LEU A N 1
ATOM 1172 C CA . LEU A 1 153 ? 9.607 -0.096 8.643 1.00 97.38 153 LEU A CA 1
ATOM 1173 C C . LEU A 1 153 ? 9.557 -1.618 8.458 1.00 97.38 153 LEU A C 1
ATOM 1175 O O . LEU A 1 153 ? 9.183 -2.325 9.393 1.00 97.38 153 LEU A O 1
ATOM 1179 N N . SER A 1 154 ? 9.986 -2.135 7.301 1.00 96.31 154 SER A N 1
ATOM 1180 C CA . SER A 1 154 ? 10.056 -3.579 7.043 1.00 96.31 154 SER A CA 1
ATOM 1181 C C . SER A 1 154 ? 11.154 -4.297 7.840 1.00 96.31 154 SER A C 1
ATOM 1183 O O . SER A 1 154 ? 10.981 -5.463 8.200 1.00 96.31 154 SER A O 1
ATOM 1185 N N . ARG A 1 155 ? 12.275 -3.619 8.130 1.00 92.88 155 ARG A N 1
ATOM 1186 C CA . ARG A 1 155 ? 13.414 -4.187 8.879 1.00 92.88 155 ARG A CA 1
ATOM 1187 C C . ARG A 1 155 ? 13.127 -4.305 10.372 1.00 92.88 155 ARG A C 1
ATOM 1189 O O . ARG A 1 155 ? 13.653 -5.192 11.036 1.00 92.88 155 ARG A O 1
ATOM 1196 N N . ASN A 1 156 ? 12.292 -3.412 10.886 1.00 85.75 156 ASN A N 1
ATOM 1197 C CA . ASN A 1 156 ? 11.883 -3.393 12.279 1.00 85.75 156 ASN A CA 1
ATOM 1198 C C . ASN A 1 156 ? 10.879 -4.514 12.581 1.00 85.75 156 ASN A C 1
ATOM 1200 O O . ASN A 1 156 ? 10.010 -4.825 11.766 1.00 85.75 156 ASN A O 1
ATOM 1204 N N . THR A 1 157 ? 10.952 -5.094 13.778 1.00 87.94 157 THR A N 1
ATOM 1205 C CA . THR A 1 157 ? 10.008 -6.129 14.221 1.00 87.94 157 THR A CA 1
ATOM 1206 C C . THR A 1 157 ? 8.596 -5.550 14.301 1.00 87.94 157 THR A C 1
ATOM 1208 O O . THR A 1 157 ? 8.338 -4.665 15.114 1.00 87.94 157 THR A O 1
ATOM 1211 N N . TYR A 1 158 ? 7.686 -6.037 13.453 1.00 89.62 158 TYR A N 1
ATOM 1212 C CA . TYR A 1 158 ? 6.258 -5.687 13.458 1.00 89.62 158 TYR A CA 1
ATOM 1213 C C . TYR A 1 158 ? 5.973 -4.175 13.469 1.00 89.62 158 TYR A C 1
ATOM 1215 O O . TYR A 1 158 ? 5.082 -3.701 14.176 1.00 89.62 158 TYR A O 1
ATOM 1223 N N . LEU A 1 159 ? 6.730 -3.413 12.668 1.00 93.25 159 LEU A N 1
ATOM 1224 C CA . LEU A 1 159 ? 6.612 -1.953 12.564 1.00 93.25 159 LEU A CA 1
ATOM 1225 C C . LEU A 1 159 ? 6.941 -1.217 13.880 1.00 93.25 159 LEU A C 1
ATOM 1227 O O . LEU A 1 159 ? 6.348 -0.181 14.171 1.00 93.25 159 LEU A O 1
ATOM 1231 N N . SER A 1 160 ? 7.882 -1.713 14.691 1.00 90.94 160 SER A N 1
ATOM 1232 C CA . SER A 1 160 ? 8.265 -1.060 15.959 1.00 90.94 160 SER A CA 1
ATOM 1233 C C . SER A 1 160 ? 8.789 0.376 15.796 1.00 90.94 160 SER A C 1
ATOM 1235 O O . SER A 1 160 ? 8.647 1.182 16.707 1.00 90.94 160 SER A O 1
ATOM 1237 N N . GLY A 1 161 ? 9.341 0.724 14.628 1.00 93.62 161 GLY A N 1
ATOM 1238 C CA . GLY A 1 161 ? 9.783 2.085 14.297 1.00 93.62 161 GLY A CA 1
ATOM 1239 C C . GLY A 1 161 ? 8.683 3.030 13.795 1.00 93.62 161 GLY A C 1
ATOM 1240 O O . GLY A 1 161 ? 9.011 4.130 13.347 1.00 93.62 161 GLY A O 1
ATOM 1241 N N . TYR A 1 162 ? 7.418 2.598 13.814 1.00 96.62 162 TYR A N 1
ATOM 1242 C CA . TYR A 1 162 ? 6.254 3.355 13.347 1.00 96.62 162 TYR A CA 1
ATOM 1243 C C . TYR A 1 162 ? 5.976 4.600 14.199 1.00 96.62 162 TYR A C 1
ATOM 1245 O O . TYR A 1 162 ? 5.848 4.516 15.422 1.00 96.62 162 TYR A O 1
ATOM 1253 N N . ARG A 1 163 ? 5.795 5.740 13.531 1.00 96.06 163 ARG A N 1
ATOM 1254 C CA . ARG A 1 163 ? 5.438 7.040 14.100 1.00 96.06 163 ARG A CA 1
ATOM 1255 C C . ARG A 1 163 ? 4.170 7.561 13.433 1.00 96.06 163 ARG A C 1
ATOM 1257 O O . ARG A 1 163 ? 4.161 7.889 12.259 1.00 96.06 163 ARG A O 1
ATOM 1264 N N . TRP A 1 164 ? 3.070 7.596 14.173 1.00 95.75 164 TRP A N 1
ATOM 1265 C CA . TRP A 1 164 ? 1.742 7.811 13.594 1.00 95.75 164 TRP A CA 1
ATOM 1266 C C . TRP A 1 164 ? 1.486 9.244 13.118 1.00 95.75 164 TRP A C 1
ATOM 1268 O O . TRP A 1 164 ? 0.862 9.437 12.082 1.00 95.75 164 TRP A O 1
ATOM 1278 N N . ASP A 1 165 ? 1.970 10.232 13.861 1.00 95.31 165 ASP A N 1
ATOM 1279 C CA . ASP A 1 165 ? 1.773 11.669 13.646 1.00 95.31 165 ASP A CA 1
ATOM 1280 C C . ASP A 1 165 ? 2.940 12.348 12.924 1.00 95.31 165 ASP A C 1
ATOM 1282 O O . ASP A 1 165 ? 2.921 13.556 12.709 1.00 95.31 165 ASP A O 1
ATOM 1286 N N . SER A 1 166 ? 3.947 11.571 12.539 1.00 94.81 166 SER A N 1
ATOM 1287 C CA . SER A 1 166 ? 5.150 12.029 11.852 1.00 94.81 166 SER A CA 1
ATOM 1288 C C . SER A 1 166 ? 5.669 10.925 10.930 1.00 94.81 166 SER A C 1
ATOM 1290 O O . SER A 1 166 ? 4.936 9.996 10.595 1.00 94.81 166 SER A O 1
ATOM 1292 N N . GLY A 1 167 ? 6.919 11.006 10.491 1.00 92.81 167 GLY A N 1
ATOM 1293 C CA . GLY A 1 167 ? 7.551 9.972 9.678 1.00 92.81 167 GLY A CA 1
ATOM 1294 C C . GLY A 1 167 ? 9.059 9.895 9.912 1.00 92.81 167 GLY A C 1
ATOM 1295 O O . GLY A 1 167 ? 9.566 10.398 10.914 1.00 92.81 167 GLY A O 1
ATOM 1296 N N . GLY A 1 168 ? 9.766 9.228 8.996 1.00 93.12 168 GLY A N 1
ATOM 1297 C CA . GLY A 1 168 ? 11.231 9.131 8.841 1.00 93.12 168 GLY A CA 1
ATOM 1298 C C . GLY A 1 168 ? 11.973 10.460 8.699 1.00 93.12 168 GLY A C 1
ATOM 1299 O O . GLY A 1 168 ? 11.395 11.413 8.185 1.00 93.12 168 GLY A O 1
ATOM 1300 N N . SER A 1 169 ? 13.259 10.487 9.050 1.00 93.50 169 SER A N 1
ATOM 1301 C CA . SER A 1 169 ? 14.189 11.454 8.463 1.00 93.50 169 SER A CA 1
ATOM 1302 C C . SER A 1 169 ? 14.661 10.956 7.095 1.00 93.50 169 SER A C 1
ATOM 1304 O O . SER A 1 169 ? 14.600 9.762 6.809 1.00 93.50 169 SER A O 1
ATOM 1306 N N . PHE A 1 170 ? 15.071 11.869 6.217 1.00 95.00 170 PHE A N 1
ATOM 1307 C CA . PHE A 1 170 ? 15.475 11.552 4.848 1.00 95.00 170 PHE A CA 1
ATOM 1308 C C . PHE A 1 170 ? 16.486 12.556 4.330 1.00 95.00 170 PHE A C 1
ATOM 1310 O O . PHE A 1 170 ? 16.251 13.761 4.404 1.00 95.00 170 PHE A O 1
ATOM 1317 N N . GLU A 1 171 ? 17.617 12.067 3.820 1.00 93.38 171 GLU A N 1
ATOM 1318 C CA . GLU A 1 171 ? 18.724 12.912 3.342 1.00 93.38 171 GLU A CA 1
ATOM 1319 C C . GLU A 1 171 ? 19.144 13.988 4.370 1.00 93.38 171 GLU A C 1
ATOM 1321 O O . GLU A 1 171 ? 19.436 15.132 4.028 1.00 93.38 171 GLU A O 1
ATOM 1326 N N . GLY A 1 172 ? 19.136 13.630 5.660 1.00 91.38 172 GLY A N 1
ATOM 1327 C CA . GLY A 1 172 ? 19.471 14.537 6.766 1.00 91.38 172 GLY A CA 1
ATOM 1328 C C . GLY A 1 172 ? 18.372 15.539 7.145 1.00 91.38 172 GLY A C 1
ATOM 1329 O O . GLY A 1 172 ? 18.578 16.340 8.054 1.00 91.38 172 GLY A O 1
ATOM 1330 N N . GLN A 1 173 ? 17.211 15.500 6.487 1.00 92.56 173 GLN A N 1
ATOM 1331 C CA . GLN A 1 173 ? 16.038 16.297 6.833 1.00 92.56 173 GLN A CA 1
ATOM 1332 C C . GLN A 1 173 ? 15.072 15.470 7.692 1.00 92.56 173 GLN A C 1
ATOM 1334 O O . GLN A 1 173 ? 14.579 14.435 7.251 1.00 92.56 173 GLN A O 1
ATOM 1339 N N . GLU A 1 174 ? 14.765 15.937 8.901 1.00 94.31 174 GLU A N 1
ATOM 1340 C CA . GLU A 1 174 ? 13.693 15.360 9.722 1.00 94.31 174 GLU A CA 1
ATOM 1341 C C . GLU A 1 174 ? 12.318 15.567 9.075 1.00 94.31 174 GLU A C 1
ATOM 1343 O O . GLU A 1 174 ? 12.099 16.524 8.325 1.00 94.31 174 GLU A O 1
ATOM 1348 N N . TRP A 1 175 ? 11.375 14.672 9.377 1.00 95.56 175 TRP A N 1
ATOM 1349 C CA . TRP A 1 175 ? 9.996 14.845 8.934 1.00 95.56 175 TRP A CA 1
ATOM 1350 C C . TRP A 1 175 ? 9.420 16.162 9.472 1.00 95.56 175 TRP A C 1
ATOM 1352 O O . TRP A 1 175 ? 9.584 16.488 10.647 1.00 95.56 175 TRP A O 1
ATOM 1362 N N . ASP A 1 176 ? 8.709 16.895 8.616 1.00 92.69 176 ASP A N 1
ATOM 1363 C CA . ASP A 1 176 ? 8.035 18.140 8.974 1.00 92.69 176 ASP A CA 1
ATOM 1364 C C . ASP A 1 176 ? 6.576 18.114 8.517 1.00 92.69 176 ASP A C 1
ATOM 1366 O O . ASP A 1 176 ? 6.265 17.680 7.407 1.00 92.69 176 ASP A O 1
ATOM 1370 N N . VAL A 1 177 ? 5.692 18.663 9.350 1.00 90.00 177 VAL A N 1
ATOM 1371 C CA . VAL A 1 177 ? 4.242 18.697 9.124 1.00 90.00 177 VAL A CA 1
ATOM 1372 C C . VAL A 1 177 ? 3.843 19.519 7.898 1.00 90.00 177 VAL A C 1
ATOM 1374 O O . VAL A 1 177 ? 2.816 19.248 7.279 1.00 90.00 177 VAL A O 1
ATOM 1377 N N . LYS A 1 178 ? 4.651 20.521 7.526 1.00 88.00 178 LYS A N 1
ATOM 1378 C CA . LYS A 1 178 ? 4.460 21.319 6.303 1.00 88.00 178 LYS A CA 1
ATOM 1379 C C . LYS A 1 178 ? 5.289 20.792 5.129 1.00 88.00 178 LYS A C 1
ATOM 1381 O O . LYS A 1 178 ? 5.268 21.391 4.052 1.00 88.00 178 LYS A O 1
ATOM 1386 N N . GLY A 1 179 ? 6.027 19.704 5.337 1.00 88.88 179 GLY A N 1
ATOM 1387 C CA . GLY A 1 179 ? 6.831 19.041 4.327 1.00 88.88 179 GLY A CA 1
ATOM 1388 C C . GLY A 1 179 ? 5.988 18.290 3.298 1.00 88.88 179 GLY A C 1
ATOM 1389 O O . GLY A 1 179 ? 4.761 18.250 3.342 1.00 88.88 179 GLY A O 1
ATOM 1390 N N . GLU A 1 180 ? 6.670 17.677 2.334 1.00 90.94 180 GLU A N 1
ATOM 1391 C CA . GLU A 1 180 ? 6.016 16.878 1.290 1.00 90.94 180 GLU A CA 1
ATOM 1392 C C . GLU A 1 180 ? 5.874 15.390 1.637 1.00 90.94 180 GLU A C 1
ATOM 1394 O O . GLU A 1 180 ? 5.227 14.651 0.894 1.00 90.94 180 GLU A O 1
ATOM 1399 N N . PHE A 1 181 ? 6.472 14.973 2.754 1.00 95.31 181 PHE A N 1
ATOM 1400 C CA . PHE A 1 181 ? 6.567 13.589 3.194 1.00 95.31 181 PHE A CA 1
ATOM 1401 C C . PHE A 1 181 ? 5.315 13.158 3.969 1.00 95.31 181 PHE A C 1
ATOM 1403 O O . PHE A 1 181 ? 4.901 13.858 4.897 1.00 95.31 181 PHE A O 1
ATOM 1410 N N . PRO A 1 182 ? 4.696 12.009 3.645 1.00 96.00 182 PRO A N 1
ATOM 1411 C CA . PRO A 1 182 ? 3.573 11.491 4.416 1.00 96.00 182 PRO A CA 1
ATOM 1412 C C . PRO A 1 182 ? 4.012 11.056 5.820 1.00 96.00 182 PRO A C 1
ATOM 1414 O O . PRO A 1 182 ? 5.169 10.701 6.036 1.00 96.00 182 PRO A O 1
ATOM 1417 N N . THR A 1 183 ? 3.067 11.032 6.760 1.00 97.06 183 THR A N 1
ATOM 1418 C CA . THR A 1 183 ? 3.260 10.337 8.038 1.00 97.06 183 THR A CA 1
ATOM 1419 C C . THR A 1 183 ? 3.257 8.822 7.844 1.00 97.06 183 THR A C 1
ATOM 1421 O O . THR A 1 183 ? 2.728 8.322 6.842 1.00 97.06 183 THR A O 1
ATOM 1424 N N . ASP A 1 184 ? 3.749 8.058 8.823 1.00 97.81 184 ASP A N 1
ATOM 1425 C CA . ASP A 1 184 ? 3.662 6.600 8.719 1.00 97.81 184 ASP A CA 1
ATOM 1426 C C . ASP A 1 184 ? 2.213 6.110 8.773 1.00 97.81 184 ASP A C 1
ATOM 1428 O O . ASP A 1 184 ? 1.902 5.098 8.151 1.00 97.81 184 ASP A O 1
ATOM 1432 N N . ALA A 1 185 ? 1.306 6.799 9.480 1.00 97.69 185 ALA A N 1
ATOM 1433 C CA . ALA A 1 185 ? -0.110 6.423 9.492 1.00 97.69 185 ALA A CA 1
ATOM 1434 C C . ALA A 1 185 ? -0.723 6.524 8.088 1.00 97.69 185 ALA A C 1
ATOM 1436 O O . ALA A 1 185 ? -1.408 5.603 7.636 1.00 97.69 185 ALA A O 1
ATOM 1437 N N . LYS A 1 186 ? -0.392 7.603 7.365 1.00 96.69 186 LYS A N 1
ATOM 1438 C CA . LYS A 1 186 ? -0.811 7.804 5.978 1.00 96.69 186 LYS A CA 1
ATOM 1439 C C . LYS A 1 186 ? -0.183 6.783 5.038 1.00 96.69 186 LYS A C 1
ATOM 1441 O O . LYS A 1 186 ? -0.877 6.259 4.170 1.00 96.69 186 LYS A O 1
ATOM 1446 N N . LEU A 1 187 ? 1.093 6.453 5.243 1.00 97.75 187 LEU A N 1
ATOM 1447 C CA . LEU A 1 187 ? 1.774 5.391 4.506 1.00 97.75 187 LEU A CA 1
ATOM 1448 C C . LEU A 1 187 ? 1.112 4.024 4.746 1.00 97.75 187 LEU A C 1
ATOM 1450 O O . LEU A 1 187 ? 0.777 3.340 3.788 1.00 97.75 187 LEU A O 1
ATOM 1454 N N . VAL A 1 188 ? 0.871 3.632 6.001 1.00 98.25 188 VAL A N 1
ATOM 1455 C CA . VAL A 1 188 ? 0.219 2.357 6.354 1.00 98.25 188 VAL A CA 1
ATOM 1456 C C . VAL A 1 188 ? -1.167 2.256 5.726 1.00 98.25 188 VAL A C 1
ATOM 1458 O O . VAL A 1 188 ? -1.485 1.230 5.121 1.00 98.25 188 VAL A O 1
ATOM 1461 N N . PHE A 1 189 ? -1.974 3.314 5.831 1.00 97.62 189 PHE A N 1
ATOM 1462 C CA . PHE A 1 189 ? -3.305 3.338 5.236 1.00 97.62 189 PHE A CA 1
ATOM 1463 C C . PHE A 1 189 ? -3.245 3.175 3.713 1.00 97.62 189 PHE A C 1
ATOM 1465 O O . PHE A 1 189 ? -3.929 2.311 3.167 1.00 97.62 189 PHE A O 1
ATOM 1472 N N . HIS A 1 190 ? -2.363 3.925 3.047 1.00 96.69 190 HIS A N 1
ATOM 1473 C CA . HIS A 1 190 ? -2.154 3.843 1.599 1.00 96.69 190 HIS A CA 1
ATOM 1474 C C . HIS A 1 190 ? -1.697 2.460 1.132 1.00 96.69 190 HIS A C 1
ATOM 1476 O O . HIS A 1 190 ? -2.212 1.919 0.152 1.00 96.69 190 HIS A O 1
ATOM 1482 N N . LEU A 1 191 ? -0.733 1.859 1.831 1.00 97.81 191 LEU A N 1
ATOM 1483 C CA . LEU A 1 191 ? -0.226 0.535 1.483 1.00 97.81 191 LEU A CA 1
ATOM 1484 C C . LEU A 1 191 ? -1.302 -0.538 1.664 1.00 97.81 191 LEU A C 1
ATOM 1486 O O . LEU A 1 191 ? -1.415 -1.423 0.819 1.00 97.81 191 LEU A O 1
ATOM 1490 N N . PHE A 1 192 ? -2.115 -0.440 2.720 1.00 97.69 192 PHE A N 1
ATOM 1491 C CA . PHE A 1 192 ? -3.261 -1.323 2.920 1.00 97.69 192 PHE A CA 1
ATOM 1492 C C . PHE A 1 192 ? -4.272 -1.197 1.774 1.00 97.69 192 PHE A C 1
ATOM 1494 O O . PHE A 1 192 ? -4.638 -2.202 1.172 1.00 97.69 192 PHE A O 1
ATOM 1501 N N . GLN A 1 193 ? -4.669 0.028 1.425 1.00 94.81 193 GLN A N 1
ATOM 1502 C CA . GLN A 1 193 ? -5.581 0.303 0.311 1.00 94.81 193 GLN A CA 1
ATOM 1503 C C . GLN A 1 193 ? -5.062 -0.269 -1.008 1.00 94.81 193 GLN A C 1
ATOM 1505 O O . GLN A 1 193 ? -5.748 -1.053 -1.661 1.00 94.81 193 GLN A O 1
ATOM 1510 N N . THR A 1 194 ? -3.814 0.058 -1.349 1.00 93.56 194 THR A N 1
ATOM 1511 C CA . THR A 1 194 ? -3.164 -0.388 -2.587 1.00 93.56 194 THR A CA 1
ATOM 1512 C C . THR A 1 194 ? -3.066 -1.910 -2.646 1.00 93.56 194 THR A C 1
ATOM 1514 O O . THR A 1 194 ? -3.286 -2.514 -3.696 1.00 93.56 194 THR A O 1
ATOM 1517 N N . PHE A 1 195 ? -2.765 -2.552 -1.518 1.00 94.38 195 PHE A N 1
ATOM 1518 C CA . PHE A 1 195 ? -2.730 -4.005 -1.422 1.00 94.38 195 PHE A CA 1
ATOM 1519 C C . PHE A 1 195 ? -4.112 -4.618 -1.662 1.00 94.38 195 PHE A C 1
ATOM 1521 O O . PHE A 1 195 ? -4.246 -5.525 -2.482 1.00 94.38 195 PHE A O 1
ATOM 1528 N N . MET A 1 196 ? -5.151 -4.091 -1.014 1.00 93.38 196 MET A N 1
ATOM 1529 C CA . MET A 1 196 ? -6.524 -4.555 -1.212 1.00 93.38 196 MET A CA 1
ATOM 1530 C C . MET A 1 196 ? -6.998 -4.350 -2.654 1.00 93.38 196 MET A C 1
ATOM 1532 O O . MET A 1 196 ? -7.658 -5.228 -3.206 1.00 93.38 196 MET A O 1
ATOM 1536 N N . ASP A 1 197 ? -6.622 -3.239 -3.287 1.00 90.06 197 ASP A N 1
ATOM 1537 C CA . ASP A 1 197 ? -6.913 -2.969 -4.694 1.00 90.06 197 ASP A CA 1
ATOM 1538 C C . ASP A 1 197 ? -6.257 -3.979 -5.63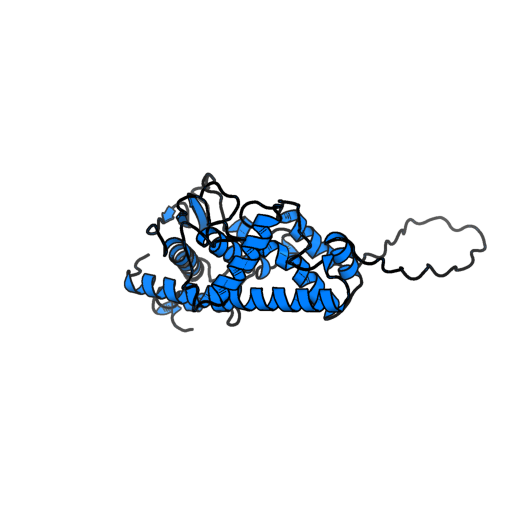1 1.00 90.06 197 ASP A C 1
ATOM 1540 O O . ASP A 1 197 ? -6.902 -4.429 -6.567 1.00 90.06 197 ASP A O 1
ATOM 1544 N N . GLN A 1 198 ? -5.002 -4.364 -5.385 1.00 86.12 198 GLN A N 1
ATOM 1545 C CA . GLN A 1 198 ? -4.296 -5.341 -6.223 1.00 86.12 198 GLN A CA 1
ATOM 1546 C C . GLN A 1 198 ? -4.788 -6.779 -6.033 1.00 86.12 198 GLN A C 1
ATOM 1548 O O . GLN A 1 198 ? -4.635 -7.600 -6.937 1.00 86.12 198 GLN A O 1
ATOM 1553 N N . TRP A 1 199 ? -5.341 -7.090 -4.860 1.00 86.00 199 TRP A N 1
ATOM 1554 C CA . TRP A 1 199 ? -5.960 -8.385 -4.567 1.00 86.00 199 TRP A CA 1
ATOM 1555 C C . TRP A 1 199 ? -7.415 -8.473 -5.027 1.00 86.00 199 TRP A C 1
ATOM 1557 O O . TRP A 1 199 ? -7.922 -9.573 -5.249 1.00 86.00 199 TRP A O 1
ATOM 1567 N N . SER A 1 200 ? -8.075 -7.329 -5.170 1.00 80.62 200 SER A N 1
ATOM 1568 C CA . SER A 1 200 ? -9.366 -7.217 -5.839 1.00 80.62 200 SER A CA 1
ATOM 1569 C C . SER A 1 200 ? -9.136 -7.250 -7.352 1.00 80.62 200 SER A C 1
ATOM 1571 O O . SER A 1 200 ? -8.130 -6.744 -7.844 1.00 80.62 200 SER A O 1
ATOM 1573 N N . ASP A 1 201 ? -10.029 -7.870 -8.120 1.00 65.44 201 ASP A N 1
ATOM 1574 C CA . ASP A 1 201 ? -9.820 -8.001 -9.564 1.00 65.44 201 ASP A CA 1
ATOM 1575 C C . ASP A 1 201 ? -9.998 -6.651 -10.289 1.00 65.44 201 ASP A C 1
ATOM 1577 O O . ASP A 1 201 ? -11.092 -6.273 -10.706 1.00 65.44 201 ASP A O 1
ATOM 1581 N N . VAL A 1 202 ? -8.897 -5.909 -10.461 1.00 55.03 202 VAL A N 1
ATOM 1582 C CA . VAL A 1 202 ? -8.858 -4.649 -11.230 1.00 55.03 202 VAL A CA 1
ATOM 1583 C C . VAL A 1 202 ? -9.210 -4.877 -12.709 1.00 55.03 202 VAL A C 1
ATOM 1585 O O . VAL A 1 202 ? -9.591 -3.932 -13.407 1.00 55.03 202 VAL A O 1
ATOM 1588 N N . ALA A 1 203 ? -9.101 -6.115 -13.218 1.00 48.75 203 ALA A N 1
ATOM 1589 C CA . ALA A 1 203 ? -9.296 -6.402 -14.637 1.00 48.75 203 ALA A CA 1
ATOM 1590 C C . ALA A 1 203 ? -10.739 -6.149 -15.102 1.00 48.75 203 ALA A C 1
ATOM 1592 O O . ALA A 1 203 ? -10.939 -5.799 -16.267 1.00 48.75 203 ALA A O 1
ATOM 1593 N N . GLN A 1 204 ? -11.725 -6.261 -14.207 1.00 49.50 204 GLN A N 1
ATOM 1594 C CA . GLN A 1 204 ? -13.138 -6.079 -14.548 1.00 49.50 204 GLN A CA 1
ATOM 1595 C C . GLN A 1 204 ? -13.607 -4.620 -14.433 1.00 49.50 204 GLN A C 1
ATOM 1597 O O . GLN A 1 204 ? -14.383 -4.160 -15.268 1.00 49.50 204 GLN A O 1
ATOM 1602 N N . SER A 1 205 ? -13.128 -3.867 -13.437 1.00 53.62 205 SER A N 1
ATOM 1603 C CA . SER A 1 205 ? -13.614 -2.507 -13.143 1.00 53.62 205 SER A CA 1
ATOM 1604 C C . SER A 1 205 ? -12.849 -1.397 -13.867 1.00 53.62 205 SER A C 1
ATOM 1606 O O . SER A 1 205 ? -13.383 -0.305 -14.044 1.00 53.62 205 SER A O 1
ATOM 1608 N N . GLY A 1 206 ? -11.590 -1.629 -14.264 1.00 62.44 206 GLY A N 1
ATOM 1609 C CA . GLY A 1 206 ? -10.716 -0.591 -14.831 1.00 62.44 206 GLY A CA 1
ATOM 1610 C C . GLY A 1 206 ? -10.240 0.476 -13.833 1.00 62.44 206 GLY A C 1
ATOM 1611 O O . GLY A 1 206 ? -9.463 1.349 -14.216 1.00 62.44 206 GLY A O 1
ATOM 1612 N N . PHE A 1 207 ? -10.660 0.384 -12.569 1.00 67.06 207 PHE A N 1
ATOM 1613 C CA . PHE A 1 207 ? -10.298 1.284 -11.475 1.00 67.06 207 PHE A CA 1
ATOM 1614 C C . PHE A 1 207 ? -9.973 0.477 -10.208 1.00 67.06 207 PHE A C 1
ATOM 1616 O O . PHE A 1 207 ? -10.522 -0.618 -10.043 1.00 67.06 207 PHE A O 1
ATOM 1623 N N . PRO A 1 208 ? -9.137 1.003 -9.292 1.00 79.69 208 PRO A N 1
ATOM 1624 C CA . PRO A 1 208 ? -8.864 0.355 -8.009 1.00 79.69 208 PRO A CA 1
ATOM 1625 C C . PRO A 1 208 ? -10.168 0.142 -7.214 1.00 79.69 208 PRO A C 1
ATOM 1627 O O . PRO A 1 208 ? -10.830 1.108 -6.825 1.00 79.69 208 PRO A O 1
ATOM 1630 N N . TYR A 1 209 ? -10.590 -1.116 -7.043 1.00 85.94 209 TYR A N 1
ATOM 1631 C CA . TYR A 1 209 ? -11.914 -1.455 -6.510 1.00 85.94 209 TYR A CA 1
ATOM 1632 C C . TYR A 1 209 ? -12.085 -1.060 -5.038 1.00 85.94 209 TYR A C 1
ATOM 1634 O O . TYR A 1 209 ? -13.081 -0.431 -4.679 1.00 85.94 209 TYR A O 1
ATOM 1642 N N . PHE A 1 210 ? -11.137 -1.436 -4.179 1.00 90.88 210 PHE A N 1
ATOM 1643 C CA . PHE A 1 210 ? -11.202 -1.193 -2.743 1.00 90.88 210 PHE A CA 1
ATOM 1644 C C . PHE A 1 210 ? -11.210 0.305 -2.448 1.00 90.88 210 PHE A C 1
ATOM 1646 O O . PHE A 1 210 ? -12.113 0.794 -1.768 1.00 90.88 210 PHE A O 1
ATOM 1653 N N . SER A 1 211 ? -10.253 1.045 -3.006 1.00 89.94 211 SER A N 1
ATOM 1654 C CA . SER A 1 211 ? -10.138 2.486 -2.767 1.00 89.94 211 SER A CA 1
ATOM 1655 C C . SER A 1 211 ? -11.333 3.265 -3.312 1.00 89.94 211 SER A C 1
ATOM 1657 O O . SER A 1 211 ? -11.733 4.261 -2.721 1.00 89.94 211 SER A O 1
ATOM 1659 N N . THR A 1 212 ? -11.955 2.803 -4.399 1.00 87.75 212 THR A N 1
ATOM 1660 C CA . THR A 1 212 ? -13.145 3.463 -4.961 1.00 87.75 212 THR A CA 1
ATOM 1661 C C . THR A 1 212 ? -14.407 3.197 -4.134 1.00 87.75 212 THR A C 1
ATOM 1663 O O . THR A 1 212 ? -15.245 4.085 -3.995 1.00 87.75 212 THR A O 1
ATOM 1666 N N . ASN A 1 213 ? -14.568 1.988 -3.586 1.00 88.56 213 ASN A N 1
ATOM 1667 C CA . ASN A 1 213 ? -15.830 1.567 -2.962 1.00 88.56 213 ASN A CA 1
ATOM 1668 C C . ASN A 1 213 ? -15.833 1.634 -1.430 1.00 88.56 213 ASN A C 1
ATOM 1670 O O . ASN A 1 213 ? -16.905 1.696 -0.829 1.00 88.56 213 ASN A O 1
ATOM 1674 N N . HIS A 1 214 ? -14.660 1.618 -0.795 1.00 92.62 214 HIS A N 1
ATOM 1675 C CA . HIS A 1 214 ? -14.520 1.509 0.659 1.00 92.62 214 HIS A CA 1
ATOM 1676 C C . HIS A 1 214 ? -13.685 2.621 1.287 1.00 92.62 214 HIS A C 1
ATOM 1678 O O . HIS A 1 214 ? -13.508 2.620 2.501 1.00 92.62 214 HIS A O 1
ATOM 1684 N N . VAL A 1 215 ? -13.193 3.584 0.510 1.00 93.06 215 VAL A N 1
ATOM 1685 C CA . VAL A 1 215 ? -12.452 4.736 1.032 1.00 93.06 215 VAL A CA 1
ATOM 1686 C C . VAL A 1 215 ? -13.163 6.009 0.615 1.00 93.06 215 VAL A C 1
ATOM 1688 O O . VAL A 1 215 ? -13.553 6.165 -0.538 1.00 93.06 215 VAL A O 1
ATOM 1691 N N . ILE A 1 216 ? -13.321 6.933 1.558 1.00 90.94 216 ILE A N 1
ATOM 1692 C CA . ILE A 1 216 ? -13.925 8.238 1.294 1.00 90.94 216 ILE A CA 1
ATOM 1693 C C . ILE A 1 216 ? -13.034 9.373 1.810 1.00 90.94 216 ILE A C 1
ATOM 1695 O O . ILE A 1 216 ? -12.390 9.230 2.856 1.00 90.94 216 ILE A O 1
ATOM 1699 N N . PRO A 1 217 ? -13.005 10.525 1.118 1.00 84.94 217 PRO A N 1
ATOM 1700 C CA . PRO A 1 217 ? -12.317 11.706 1.618 1.00 84.94 217 PRO A CA 1
ATOM 1701 C C . PRO A 1 217 ? -13.045 12.291 2.838 1.00 84.94 217 PRO A C 1
ATOM 1703 O O . PRO A 1 217 ? -14.250 12.096 3.015 1.00 84.94 217 PRO A O 1
ATOM 1706 N N . SER A 1 218 ? -12.326 13.067 3.655 1.00 82.50 218 SER A N 1
ATOM 1707 C CA . SER A 1 218 ? -12.799 13.625 4.937 1.00 82.50 218 SER A CA 1
ATOM 1708 C C . SER A 1 218 ? -14.156 14.333 4.843 1.00 82.50 218 SER A C 1
ATOM 1710 O O . SER A 1 218 ? -14.995 14.198 5.732 1.00 82.50 218 SER A O 1
ATOM 1712 N N . ASN A 1 219 ? -14.389 15.041 3.733 1.00 79.12 219 ASN A N 1
ATOM 1713 C CA . ASN A 1 219 ? -15.557 15.900 3.520 1.00 79.12 219 ASN A CA 1
ATOM 1714 C C . ASN A 1 219 ? -16.644 15.265 2.636 1.00 79.12 219 ASN A C 1
ATOM 1716 O O . ASN A 1 219 ? -17.578 15.958 2.225 1.00 79.12 219 ASN A O 1
ATOM 1720 N N . ALA A 1 220 ? -16.531 13.977 2.297 1.00 81.75 220 ALA A N 1
ATOM 1721 C CA . ALA A 1 220 ? -17.556 13.309 1.505 1.00 81.75 220 ALA A CA 1
ATOM 1722 C C . ALA A 1 220 ? -18.879 13.249 2.276 1.00 81.75 220 ALA A C 1
ATOM 1724 O O . ALA A 1 220 ? -18.944 12.751 3.402 1.00 81.75 220 ALA A O 1
ATOM 1725 N N . LYS A 1 221 ? -19.954 13.725 1.640 1.00 77.25 221 LYS A N 1
ATOM 1726 C CA . LYS A 1 221 ? -21.313 13.481 2.120 1.00 77.25 221 LYS A CA 1
ATOM 1727 C C . LYS A 1 221 ? -21.656 12.025 1.832 1.00 77.25 221 LYS A C 1
ATOM 1729 O O . LYS A 1 221 ? -21.613 11.607 0.678 1.00 77.25 221 LYS A O 1
ATOM 1734 N N . LEU A 1 222 ? -21.983 11.273 2.875 1.00 76.19 222 LEU A N 1
ATOM 1735 C CA . LEU A 1 222 ? -22.487 9.916 2.727 1.00 76.19 222 LEU A CA 1
ATOM 1736 C C . LEU A 1 222 ? -24.000 9.927 2.555 1.00 76.19 222 LEU A C 1
ATOM 1738 O O . LEU A 1 222 ? -24.691 10.721 3.192 1.00 76.19 222 LEU A O 1
ATOM 1742 N N . ASP A 1 223 ? -24.497 9.015 1.725 1.00 74.19 223 ASP A N 1
ATOM 1743 C CA . ASP A 1 223 ? -25.908 8.652 1.734 1.00 74.19 223 ASP A CA 1
ATOM 1744 C C . ASP A 1 223 ? -26.213 7.927 3.058 1.00 74.19 223 ASP A C 1
ATOM 1746 O O . ASP A 1 223 ? -25.619 6.871 3.309 1.00 74.19 223 ASP A O 1
ATOM 1750 N N . PRO A 1 224 ? -27.117 8.454 3.907 1.00 67.62 224 PRO A N 1
ATOM 1751 C CA . PRO A 1 224 ? -27.524 7.793 5.146 1.00 67.62 224 PRO A CA 1
ATOM 1752 C C . PRO A 1 224 ? -28.088 6.383 4.931 1.00 67.62 224 PRO A C 1
ATOM 1754 O O . PRO A 1 224 ? -28.066 5.575 5.854 1.00 67.62 224 PRO A O 1
ATOM 1757 N N . ASN A 1 225 ? -28.575 6.076 3.725 1.00 70.06 225 ASN A N 1
ATOM 1758 C CA . ASN A 1 225 ? -29.114 4.764 3.374 1.00 70.06 225 ASN A CA 1
ATOM 1759 C C . ASN A 1 225 ? -28.065 3.804 2.796 1.00 70.06 225 ASN A C 1
ATOM 1761 O O . ASN A 1 225 ? -28.388 2.643 2.521 1.00 70.06 225 ASN A O 1
ATOM 1765 N N . SER A 1 226 ? -26.820 4.253 2.599 1.00 77.00 226 SER A N 1
ATOM 1766 C CA . SER A 1 226 ? -25.756 3.380 2.113 1.00 77.00 226 SER A CA 1
ATOM 1767 C C . SER A 1 226 ? -25.494 2.275 3.128 1.00 77.00 226 SER A C 1
ATOM 1769 O O . SER A 1 226 ? -25.133 2.537 4.272 1.00 77.00 226 SER A O 1
ATOM 1771 N N . ARG A 1 227 ? -25.642 1.020 2.698 1.00 72.19 227 ARG A N 1
ATOM 1772 C CA . ARG A 1 227 ? -25.313 -0.158 3.518 1.00 72.19 227 ARG A CA 1
ATOM 1773 C C . ARG A 1 227 ? -23.829 -0.517 3.484 1.00 72.19 227 ARG A C 1
ATOM 1775 O O . ARG A 1 227 ? -23.427 -1.505 4.093 1.00 72.19 227 ARG A O 1
ATOM 1782 N N . SER A 1 228 ? -23.032 0.261 2.761 1.00 84.38 228 SER A N 1
ATOM 1783 C CA . SER A 1 228 ? -21.608 0.019 2.600 1.00 84.38 228 SER A CA 1
ATOM 1784 C C . SER A 1 228 ? -20.821 0.421 3.844 1.00 84.38 228 SER A C 1
ATOM 1786 O O . SER A 1 228 ? -21.259 1.221 4.676 1.00 84.38 228 SER A O 1
ATOM 1788 N N . VAL A 1 229 ? -19.630 -0.160 3.949 1.00 91.50 229 VAL A N 1
ATOM 1789 C CA . VAL A 1 229 ? -18.659 0.114 5.007 1.00 91.50 229 VAL A CA 1
ATOM 1790 C C . VAL A 1 229 ? -17.530 0.945 4.411 1.00 91.50 229 VAL A C 1
ATOM 1792 O O . VAL A 1 229 ? -16.959 0.545 3.394 1.00 91.50 229 VAL A O 1
ATOM 1795 N N . TYR A 1 230 ? -17.198 2.069 5.043 1.00 93.50 230 TYR A N 1
ATOM 1796 C CA . TYR A 1 230 ? -16.187 3.002 4.550 1.00 93.50 230 TYR A CA 1
ATOM 1797 C C . TYR A 1 230 ? -15.110 3.296 5.590 1.00 93.50 230 TYR A C 1
ATOM 1799 O O . TYR A 1 230 ? -15.391 3.459 6.775 1.00 93.50 230 TYR A O 1
ATOM 1807 N N . LEU A 1 231 ? -13.882 3.442 5.112 1.00 95.50 231 LEU A N 1
ATOM 1808 C CA . LEU A 1 231 ? -12.738 3.990 5.823 1.00 95.50 231 LEU A CA 1
ATOM 1809 C C . LEU A 1 231 ? -12.587 5.466 5.446 1.00 95.50 231 LEU A C 1
ATOM 1811 O O . LEU A 1 231 ? -12.601 5.816 4.263 1.00 95.50 231 LEU A O 1
ATOM 1815 N N . ARG A 1 232 ? -12.415 6.335 6.442 1.00 93.62 232 ARG A N 1
ATOM 1816 C CA . ARG A 1 232 ? -12.250 7.779 6.236 1.00 93.62 232 ARG A CA 1
ATOM 1817 C C . ARG A 1 232 ? -11.036 8.300 6.988 1.00 93.62 232 ARG A C 1
ATOM 1819 O O . ARG A 1 232 ? -10.944 8.106 8.193 1.00 93.62 232 ARG A O 1
ATOM 1826 N N . GLU A 1 233 ? -10.164 9.030 6.296 1.00 93.19 233 GLU A N 1
ATOM 1827 C CA . GLU A 1 233 ? -9.196 9.943 6.922 1.00 93.19 233 GLU A CA 1
ATOM 1828 C C . GLU A 1 233 ? -9.972 11.201 7.334 1.00 93.19 233 GLU A C 1
ATOM 1830 O O . GLU A 1 233 ? -10.378 11.974 6.473 1.00 93.19 233 GLU A O 1
ATOM 1835 N N . GLN A 1 234 ? -10.273 11.389 8.619 1.00 92.38 234 GLN A N 1
ATOM 1836 C CA . GLN A 1 234 ? -10.984 12.579 9.102 1.00 92.38 234 GLN A CA 1
ATOM 1837 C C . GLN A 1 234 ? -10.052 13.791 9.154 1.00 92.38 234 GLN A C 1
ATOM 1839 O O . GLN A 1 234 ? -10.424 14.866 8.691 1.00 92.38 234 GLN A O 1
ATOM 1844 N N . ASN A 1 235 ? -8.849 13.603 9.697 1.00 90.62 235 ASN A N 1
ATOM 1845 C CA . ASN A 1 235 ? -7.826 14.635 9.815 1.00 90.62 235 ASN A CA 1
ATOM 1846 C C . ASN A 1 235 ? -6.528 14.129 9.194 1.00 90.62 235 ASN A C 1
ATOM 1848 O O . ASN A 1 235 ? -6.149 12.981 9.412 1.00 90.62 235 ASN A O 1
ATOM 1852 N N . ALA A 1 236 ? -5.838 15.001 8.456 1.00 87.56 236 ALA A N 1
ATOM 1853 C CA . ALA A 1 236 ? -4.525 14.691 7.893 1.00 87.56 236 ALA A CA 1
ATOM 1854 C C . ALA A 1 236 ? -3.378 14.950 8.887 1.00 87.56 236 ALA A C 1
ATOM 1856 O O . ALA A 1 236 ? -2.345 14.293 8.810 1.00 87.56 236 ALA A O 1
ATOM 1857 N N . SER A 1 237 ? -3.542 15.908 9.809 1.00 87.69 237 SER A N 1
ATOM 1858 C CA . SER A 1 237 ? -2.532 16.252 10.815 1.00 87.69 237 SER A CA 1
ATOM 1859 C C . SER A 1 237 ? -3.174 16.835 12.090 1.00 87.69 237 SER A C 1
ATOM 1861 O O . SER A 1 237 ? -3.749 17.923 12.014 1.00 87.69 237 SER A O 1
ATOM 1863 N N . PRO A 1 238 ? -3.051 16.170 13.255 1.00 91.06 238 PRO A N 1
ATOM 1864 C CA . PRO A 1 238 ? -2.547 14.805 13.395 1.00 91.06 238 PRO A CA 1
ATOM 1865 C C . PRO A 1 238 ? -3.457 13.806 12.643 1.00 91.06 238 PRO A C 1
ATOM 1867 O O . PRO A 1 238 ? -4.666 14.045 12.556 1.00 91.06 238 PRO A O 1
ATOM 1870 N N . PRO A 1 239 ? -2.909 12.720 12.065 1.00 94.44 239 PRO A N 1
ATOM 1871 C CA . PRO A 1 239 ? -3.698 11.741 11.326 1.00 94.44 239 PRO A CA 1
ATOM 1872 C C . PRO A 1 239 ? -4.763 11.089 12.201 1.00 94.44 239 PRO A C 1
ATOM 1874 O O . PRO A 1 239 ? -4.466 10.607 13.295 1.00 94.44 239 PRO A O 1
ATOM 1877 N N . HIS A 1 240 ? -5.993 11.043 11.697 1.00 95.50 240 HIS A N 1
ATOM 1878 C CA . HIS A 1 240 ? -7.103 10.392 12.383 1.00 95.50 240 HIS A CA 1
ATOM 1879 C C . HIS A 1 240 ? -8.030 9.699 11.397 1.00 95.50 240 HIS A C 1
ATOM 1881 O O . HIS A 1 240 ? -8.499 10.314 10.437 1.00 95.50 240 HIS A O 1
ATOM 1887 N N . TYR A 1 241 ? -8.312 8.431 11.657 1.00 95.94 241 TYR A N 1
ATOM 1888 C CA . TYR A 1 241 ? -9.099 7.546 10.818 1.00 95.94 241 TYR A CA 1
ATOM 1889 C C . TYR A 1 241 ? -10.342 7.066 11.557 1.00 95.94 241 TYR A C 1
ATOM 1891 O O . TYR A 1 241 ? -10.342 6.869 12.773 1.00 95.94 241 TYR A O 1
ATOM 1899 N N . GLN A 1 242 ? -11.411 6.897 10.787 1.00 95.00 242 GLN A N 1
ATOM 1900 C CA . GLN A 1 242 ? -12.721 6.494 11.275 1.00 95.00 242 GLN A CA 1
ATOM 1901 C C . GLN A 1 242 ? -13.324 5.425 10.374 1.00 95.00 242 GLN A C 1
ATOM 1903 O O . GLN A 1 242 ? -13.058 5.374 9.168 1.00 95.00 242 GLN A O 1
ATOM 1908 N N . LEU A 1 243 ? -14.192 4.615 10.972 1.00 94.44 243 LEU A N 1
ATOM 1909 C CA . LEU A 1 243 ? -15.002 3.636 10.265 1.00 94.44 243 LEU A CA 1
ATOM 1910 C C . LEU A 1 243 ? -16.432 4.162 10.150 1.00 94.44 243 LEU A C 1
ATOM 1912 O O . LEU A 1 243 ? -17.001 4.656 11.118 1.00 94.44 243 LEU A O 1
ATOM 1916 N N . LEU A 1 244 ? -17.035 4.062 8.973 1.00 92.12 244 LEU A N 1
ATOM 1917 C CA . LEU A 1 244 ? -18.427 4.429 8.758 1.00 92.12 244 LEU A CA 1
ATOM 1918 C C . LEU A 1 244 ? -19.197 3.190 8.328 1.00 92.12 244 LEU A C 1
ATOM 1920 O O . LEU A 1 244 ? -18.833 2.534 7.355 1.00 92.12 244 LEU A O 1
ATOM 1924 N N . VAL A 1 245 ? -20.247 2.865 9.076 1.00 89.81 245 VAL A N 1
ATOM 1925 C CA . VAL A 1 245 ? -21.060 1.660 8.892 1.00 89.81 245 VAL A CA 1
ATOM 1926 C C . VAL A 1 245 ? -22.513 2.092 8.843 1.00 89.81 245 VAL A C 1
ATOM 1928 O O . VAL A 1 245 ? -23.019 2.608 9.836 1.00 89.81 245 VAL A O 1
ATOM 1931 N N . GLN A 1 246 ? -23.180 1.893 7.705 1.00 83.50 246 GLN A N 1
ATOM 1932 C CA . GLN A 1 246 ? -24.618 2.171 7.562 1.00 83.50 246 GLN A CA 1
ATOM 1933 C C . GLN A 1 246 ? -25.014 3.597 8.001 1.00 83.50 246 GLN A C 1
ATOM 1935 O O . GLN A 1 246 ? -25.968 3.797 8.746 1.00 83.50 246 GLN A O 1
ATOM 1940 N N . GLY A 1 247 ? -24.215 4.597 7.611 1.00 79.19 247 GLY A N 1
ATOM 1941 C CA . GLY A 1 247 ? -24.420 6.002 7.987 1.00 79.19 247 GLY A CA 1
ATOM 1942 C C . GLY A 1 247 ? -23.962 6.380 9.405 1.00 79.19 247 GLY A C 1
ATOM 1943 O O . GLY A 1 247 ? -23.832 7.568 9.701 1.00 79.19 247 GLY A O 1
ATOM 1944 N N . CYS A 1 248 ? -23.640 5.416 10.272 1.00 84.38 248 CYS A N 1
ATOM 1945 C CA . CYS A 1 248 ? -23.075 5.678 11.595 1.00 84.38 248 CYS A CA 1
ATOM 1946 C C . CYS A 1 248 ? -21.556 5.866 11.516 1.00 84.38 248 CYS A C 1
ATOM 1948 O O . CYS A 1 248 ? -20.854 5.052 10.918 1.00 84.38 248 CYS A O 1
ATOM 1950 N N . THR A 1 249 ? -21.039 6.917 12.158 1.00 88.88 249 THR A N 1
ATOM 1951 C CA . THR A 1 249 ? -19.590 7.123 12.317 1.00 88.88 249 THR A CA 1
ATOM 1952 C C . THR A 1 249 ? -19.113 6.451 13.597 1.00 88.88 249 THR A C 1
ATOM 1954 O O . THR A 1 249 ? -19.647 6.708 14.674 1.00 88.88 249 THR A O 1
ATOM 1957 N N . TRP A 1 250 ? -18.096 5.612 13.463 1.00 88.94 250 TRP A N 1
ATOM 1958 C CA . TRP A 1 250 ? -17.399 4.944 14.547 1.00 88.94 250 TRP A CA 1
ATOM 1959 C C . TRP A 1 250 ? -16.044 5.610 14.714 1.00 88.94 250 TRP A C 1
ATOM 1961 O O . TRP A 1 250 ? -15.154 5.471 13.868 1.00 88.94 250 TRP A O 1
ATOM 1971 N N . ASP A 1 251 ? -15.937 6.369 15.796 1.00 88.75 251 ASP A N 1
ATOM 1972 C CA . ASP A 1 251 ? -14.739 7.114 16.132 1.00 88.75 251 ASP A CA 1
ATOM 1973 C C . ASP A 1 251 ? -13.845 6.273 17.044 1.00 88.75 251 ASP A C 1
ATOM 1975 O O . ASP A 1 251 ? -14.282 5.832 18.107 1.00 88.75 251 ASP A O 1
ATOM 1979 N N . MET A 1 252 ? -12.617 6.013 16.601 1.00 87.88 252 MET A N 1
ATOM 1980 C CA . MET A 1 252 ? -11.629 5.262 17.381 1.00 87.88 252 MET A CA 1
ATOM 1981 C C . MET A 1 252 ? -10.789 6.230 18.215 1.00 87.88 252 MET A C 1
ATOM 1983 O O . MET A 1 252 ? -10.767 7.431 17.945 1.00 87.88 252 MET A O 1
ATOM 1987 N N . ALA A 1 253 ? -10.062 5.731 19.215 1.00 86.31 253 ALA A N 1
ATOM 1988 C CA . ALA A 1 253 ? -9.158 6.585 19.980 1.00 86.31 253 ALA A CA 1
ATOM 1989 C C . ALA A 1 253 ? -8.099 7.219 19.058 1.00 86.31 253 ALA A C 1
ATOM 1991 O O . ALA A 1 253 ? -7.645 6.604 18.088 1.00 86.31 253 ALA A O 1
ATOM 1992 N N . GLN A 1 254 ? -7.709 8.460 19.353 1.00 88.44 254 GLN A N 1
ATOM 1993 C CA . GLN A 1 254 ? -6.602 9.119 18.659 1.00 88.44 254 GLN A CA 1
ATOM 1994 C C . GLN A 1 254 ? -5.265 8.458 19.013 1.00 88.44 254 GLN A C 1
ATOM 1996 O O . GLN A 1 254 ? -5.101 7.862 20.078 1.00 88.44 254 GLN A O 1
ATOM 2001 N N . GLY A 1 255 ? -4.279 8.625 18.133 1.00 93.12 255 GLY A N 1
ATOM 2002 C CA . GLY A 1 255 ? -2.895 8.260 18.410 1.00 93.12 255 GLY A CA 1
ATOM 2003 C C . GLY A 1 255 ? -2.391 7.055 17.623 1.00 93.12 255 GLY A C 1
ATOM 2004 O O . GLY A 1 255 ? -2.907 6.686 16.568 1.00 93.12 255 GLY A O 1
ATOM 2005 N N . SER A 1 256 ? -1.350 6.415 18.156 1.00 93.25 256 SER A N 1
ATOM 2006 C CA . SER A 1 256 ? -0.542 5.419 17.437 1.00 93.25 256 SER A CA 1
ATOM 2007 C C . SER A 1 256 ? -1.256 4.119 17.075 1.00 93.25 256 SER A C 1
ATOM 2009 O O . SER A 1 256 ? -0.744 3.324 16.281 1.00 93.25 256 SER A O 1
ATOM 2011 N N . ARG A 1 257 ? -2.433 3.896 17.651 1.00 94.94 257 ARG A N 1
ATOM 2012 C CA . ARG A 1 257 ? -3.248 2.698 17.456 1.00 94.94 257 ARG A CA 1
ATOM 2013 C C . ARG A 1 257 ? -4.390 2.916 16.470 1.00 94.94 257 ARG A C 1
ATOM 2015 O O . ARG A 1 257 ? -4.836 1.952 15.856 1.00 94.94 257 ARG A O 1
ATOM 2022 N N . ASN A 1 258 ? -4.782 4.172 16.255 1.00 96.12 258 ASN A N 1
ATOM 2023 C CA . ASN A 1 258 ? -5.988 4.565 15.538 1.00 96.12 258 ASN A CA 1
ATOM 2024 C C . ASN A 1 258 ? -6.155 3.861 14.179 1.00 96.12 258 ASN A C 1
ATOM 2026 O O . ASN A 1 258 ? -7.190 3.249 13.920 1.00 96.12 258 ASN A O 1
ATOM 2030 N N . ILE A 1 259 ? -5.125 3.881 13.326 1.00 97.25 259 ILE A N 1
ATOM 2031 C CA . ILE A 1 259 ? -5.205 3.260 11.996 1.00 97.25 259 ILE A CA 1
ATOM 2032 C C . ILE A 1 259 ? -5.359 1.734 12.068 1.00 97.25 259 ILE A C 1
ATOM 2034 O O . ILE A 1 259 ? -6.145 1.154 11.322 1.00 97.25 259 ILE A O 1
ATOM 2038 N N . PHE A 1 260 ? -4.655 1.073 12.989 1.00 97.19 260 PHE A N 1
ATOM 2039 C CA . PHE A 1 260 ? -4.705 -0.382 13.139 1.00 97.19 260 PHE A CA 1
ATOM 2040 C C . PHE A 1 260 ? -6.054 -0.832 13.696 1.00 97.19 260 PHE A C 1
ATOM 2042 O O . PHE A 1 260 ? -6.618 -1.806 13.206 1.00 97.19 260 PHE A O 1
ATOM 2049 N N . GLU A 1 261 ? -6.598 -0.101 14.670 1.00 95.56 261 GLU A N 1
ATOM 2050 C CA . GLU A 1 261 ? -7.946 -0.332 15.199 1.00 95.56 261 GLU A CA 1
ATOM 2051 C C . GLU A 1 261 ? -8.999 -0.129 14.115 1.00 95.56 261 GLU A C 1
ATOM 2053 O O . GLU A 1 261 ? -9.874 -0.972 13.940 1.00 95.56 261 GLU A O 1
ATOM 2058 N N . THR A 1 262 ? -8.875 0.944 13.332 1.00 96.75 262 THR A N 1
ATOM 2059 C CA . THR A 1 262 ? -9.827 1.270 12.266 1.00 96.75 262 THR A CA 1
ATOM 2060 C C . THR A 1 262 ? -9.842 0.195 11.173 1.00 96.75 262 THR A C 1
ATOM 2062 O O . THR A 1 262 ? -10.919 -0.253 10.772 1.00 96.75 262 THR A O 1
ATOM 2065 N N . ILE A 1 263 ? -8.673 -0.280 10.720 1.00 97.25 263 ILE A N 1
ATOM 2066 C CA . ILE A 1 263 ? -8.588 -1.373 9.734 1.00 97.25 263 ILE A CA 1
ATOM 2067 C C . ILE A 1 263 ? -9.112 -2.685 10.338 1.00 97.25 263 ILE A C 1
ATOM 2069 O O . ILE A 1 263 ? -9.861 -3.407 9.681 1.00 97.25 263 ILE A O 1
ATOM 2073 N N . SER A 1 264 ? -8.780 -3.001 11.592 1.00 95.88 264 SER A N 1
ATOM 2074 C CA . SER A 1 264 ? -9.280 -4.214 12.255 1.00 95.88 264 SER A CA 1
ATOM 2075 C C . SER A 1 264 ? -10.799 -4.193 12.414 1.00 95.88 264 SER A C 1
ATOM 2077 O O . SER A 1 264 ? -11.469 -5.173 12.093 1.00 95.88 264 SER A O 1
ATOM 2079 N N . ALA A 1 265 ? -11.367 -3.060 12.827 1.00 94.12 265 ALA A N 1
ATOM 2080 C CA . ALA A 1 265 ? -12.807 -2.870 12.918 1.00 94.12 265 ALA A CA 1
ATOM 2081 C C . ALA A 1 265 ? -13.482 -3.021 11.547 1.00 94.12 265 ALA A C 1
ATOM 2083 O O . ALA A 1 265 ? -14.503 -3.699 11.450 1.00 94.12 265 ALA A O 1
ATOM 2084 N N . PHE A 1 266 ? -12.886 -2.478 10.478 1.00 95.25 266 PHE A N 1
ATOM 2085 C CA . PHE A 1 266 ? -13.362 -2.694 9.110 1.00 95.25 266 PHE A CA 1
ATOM 2086 C C . PHE A 1 266 ? -13.437 -4.186 8.766 1.00 95.25 266 PHE A C 1
ATOM 2088 O O . PHE A 1 266 ? -14.489 -4.670 8.351 1.00 95.25 266 PHE A O 1
ATOM 2095 N N . VAL A 1 267 ? -12.352 -4.935 8.986 1.00 94.88 267 VAL A N 1
ATOM 2096 C CA . VAL A 1 267 ? -12.306 -6.380 8.705 1.00 94.88 267 VAL A CA 1
ATOM 2097 C C . VAL A 1 267 ? -13.346 -7.135 9.537 1.00 94.88 267 VAL A C 1
ATOM 2099 O O . VAL A 1 267 ? -14.037 -8.004 9.004 1.00 94.88 267 VAL A O 1
ATOM 2102 N N . CYS A 1 268 ? -13.503 -6.783 10.815 1.00 92.31 268 CYS A N 1
ATOM 2103 C CA . CYS A 1 268 ? -14.499 -7.382 11.701 1.00 92.31 268 CYS A CA 1
ATOM 2104 C C . CYS A 1 268 ? -15.930 -7.153 11.192 1.00 92.31 268 CYS A C 1
ATOM 2106 O O . CYS A 1 268 ? -16.716 -8.099 11.127 1.00 92.31 268 CYS A O 1
ATOM 2108 N N . VAL A 1 269 ? -16.269 -5.921 10.797 1.00 91.81 269 VAL A N 1
ATOM 2109 C CA . VAL A 1 269 ? -17.600 -5.581 10.270 1.00 91.81 269 VAL A CA 1
ATOM 2110 C C . VAL A 1 269 ? -17.858 -6.296 8.946 1.00 91.81 269 VAL A C 1
ATOM 2112 O O . VAL A 1 269 ? -18.917 -6.895 8.781 1.00 91.81 269 VAL A O 1
ATOM 2115 N N . ILE A 1 270 ? -16.889 -6.332 8.026 1.00 91.44 270 ILE A N 1
ATOM 2116 C CA . ILE A 1 270 ? -17.039 -7.083 6.769 1.00 91.44 270 ILE A CA 1
ATOM 2117 C C . ILE A 1 270 ? -17.248 -8.582 7.034 1.00 91.44 270 ILE A C 1
ATOM 2119 O O . ILE A 1 270 ? -18.064 -9.227 6.370 1.00 91.44 270 ILE A O 1
ATOM 2123 N N . GLY A 1 271 ? -16.539 -9.148 8.012 1.00 89.38 271 GLY A N 1
ATOM 2124 C CA . GLY A 1 271 ? -16.691 -10.552 8.385 1.00 89.38 271 GLY A CA 1
ATOM 2125 C C . GLY A 1 271 ? -18.048 -10.878 9.009 1.00 89.38 271 GLY A C 1
ATOM 2126 O O . GLY A 1 271 ? -18.614 -11.934 8.726 1.00 89.38 271 GLY A O 1
ATOM 2127 N N . ARG A 1 272 ? -18.586 -9.967 9.823 1.00 86.44 272 ARG A N 1
ATOM 2128 C CA . ARG A 1 272 ? -19.866 -10.135 10.521 1.00 86.44 272 ARG A CA 1
ATOM 2129 C C . ARG A 1 272 ? -21.073 -9.854 9.623 1.00 86.44 272 ARG A C 1
ATOM 2131 O O . ARG A 1 272 ? -22.013 -10.642 9.614 1.00 86.44 272 ARG A O 1
ATOM 2138 N N . ASP A 1 273 ? -21.026 -8.760 8.868 1.00 84.50 273 ASP A N 1
ATOM 2139 C CA . ASP A 1 273 ? -22.210 -8.167 8.236 1.00 84.50 273 ASP A CA 1
ATOM 2140 C C . ASP A 1 273 ? -22.189 -8.261 6.697 1.00 84.50 273 ASP A C 1
ATOM 2142 O O . ASP A 1 273 ? -23.238 -8.151 6.065 1.00 84.50 273 ASP A O 1
ATOM 2146 N N . ALA A 1 274 ? -21.024 -8.500 6.075 1.00 82.81 274 ALA A N 1
ATOM 2147 C CA . ALA A 1 274 ? -20.857 -8.541 4.612 1.00 82.81 274 ALA A CA 1
ATOM 2148 C C . ALA A 1 274 ? -20.284 -9.875 4.087 1.00 82.81 274 ALA A C 1
ATOM 2150 O O . ALA A 1 274 ? -19.717 -9.942 2.994 1.00 82.81 274 ALA A O 1
ATOM 2151 N N . GLY A 1 275 ? -20.404 -10.957 4.864 1.00 85.69 275 GLY A N 1
ATOM 2152 C CA . GLY A 1 275 ? -20.064 -12.312 4.415 1.00 85.69 275 GLY A CA 1
ATOM 2153 C C . GLY A 1 275 ? -18.593 -12.514 4.033 1.00 85.69 275 GLY A C 1
ATOM 2154 O O . GLY A 1 275 ? -18.291 -13.413 3.246 1.00 85.69 275 GLY A O 1
ATOM 2155 N N . TRP A 1 276 ? -17.677 -11.704 4.581 1.00 90.81 276 TRP A N 1
ATOM 2156 C CA . TRP A 1 276 ? -16.240 -11.735 4.272 1.00 90.81 276 TRP A CA 1
ATOM 2157 C C . TRP A 1 276 ? -15.881 -11.403 2.819 1.00 90.81 276 TRP A C 1
ATOM 2159 O O . TRP A 1 276 ? -14.867 -11.886 2.307 1.00 90.81 276 TRP A O 1
ATOM 2169 N N . ARG A 1 277 ? -16.706 -10.616 2.129 1.00 88.88 277 ARG A N 1
ATOM 2170 C CA . ARG A 1 277 ? -16.464 -10.224 0.738 1.00 88.88 277 ARG A CA 1
ATOM 2171 C C . ARG A 1 277 ? -16.182 -8.734 0.630 1.00 88.88 277 ARG A C 1
ATOM 2173 O O . ARG A 1 277 ? -16.899 -7.916 1.199 1.00 88.88 277 ARG A O 1
ATOM 2180 N N . VAL A 1 278 ? -15.156 -8.398 -0.144 1.00 88.06 278 VAL A N 1
ATOM 2181 C CA . VAL A 1 278 ? -14.901 -7.040 -0.629 1.00 88.06 278 VAL A CA 1
ATOM 2182 C C . VAL A 1 278 ? -14.820 -7.112 -2.149 1.00 88.06 278 VAL A C 1
ATOM 2184 O O . VAL A 1 278 ? -13.789 -7.476 -2.707 1.00 88.06 278 VAL A O 1
ATOM 2187 N N . GLY A 1 279 ? -15.948 -6.860 -2.817 1.00 83.81 279 GLY A N 1
ATOM 2188 C CA . GLY A 1 279 ? -16.102 -7.234 -4.226 1.00 83.81 279 GLY A CA 1
ATOM 2189 C C . GLY A 1 279 ? -15.917 -8.741 -4.402 1.00 83.81 279 GLY A C 1
ATOM 2190 O O . GLY A 1 279 ? -16.482 -9.528 -3.639 1.00 83.81 279 GLY A O 1
ATOM 2191 N N . ASP A 1 280 ? -15.064 -9.130 -5.346 1.00 83.25 280 ASP A N 1
ATOM 2192 C CA . ASP A 1 280 ? -14.725 -10.536 -5.605 1.00 83.25 280 ASP A CA 1
ATOM 2193 C C . ASP A 1 280 ? -13.678 -11.106 -4.629 1.00 83.25 280 ASP A C 1
ATOM 2195 O O . ASP A 1 280 ? -13.420 -12.315 -4.611 1.00 83.25 280 ASP A O 1
ATOM 2199 N N . LEU A 1 281 ? -13.066 -10.264 -3.787 1.00 87.81 281 LEU A N 1
ATOM 2200 C CA . LEU A 1 281 ? -12.054 -10.697 -2.830 1.00 87.81 281 LEU A CA 1
ATOM 2201 C C . LEU A 1 281 ? -12.700 -11.345 -1.598 1.00 87.81 281 LEU A C 1
ATOM 2203 O O . LEU A 1 281 ? -13.429 -10.710 -0.834 1.00 87.81 281 LEU A O 1
ATOM 2207 N N . ASP A 1 282 ? -12.369 -12.615 -1.371 1.00 90.81 282 ASP A N 1
ATOM 2208 C CA . ASP A 1 282 ? -12.698 -13.342 -0.146 1.00 90.81 282 ASP A CA 1
ATOM 2209 C C . ASP A 1 282 ? -11.645 -13.092 0.945 1.00 90.81 282 ASP A C 1
ATOM 2211 O O . ASP A 1 282 ? -10.504 -13.556 0.849 1.00 90.81 282 ASP A O 1
ATOM 2215 N N . LEU A 1 283 ? -12.040 -12.407 2.020 1.00 91.88 283 LEU A N 1
ATOM 2216 C CA . LEU A 1 283 ? -11.158 -12.099 3.147 1.00 91.88 283 LEU A CA 1
ATOM 2217 C C . LEU A 1 283 ? -10.756 -13.337 3.974 1.00 91.88 283 LEU A C 1
ATOM 2219 O O . LEU A 1 283 ? -9.772 -13.288 4.715 1.00 91.88 283 LEU A O 1
ATOM 2223 N N . LYS A 1 284 ? -11.476 -14.462 3.842 1.00 90.56 284 LYS A N 1
ATOM 2224 C CA . LYS A 1 284 ? -11.162 -15.730 4.529 1.00 90.56 284 LYS A CA 1
ATOM 2225 C C . LYS A 1 284 ? -10.079 -16.546 3.837 1.00 90.56 284 LYS A C 1
ATOM 2227 O O . LYS A 1 284 ? -9.687 -17.593 4.363 1.00 90.56 284 LYS A O 1
ATOM 2232 N N . ARG A 1 285 ? -9.591 -16.127 2.665 1.00 89.25 285 ARG A N 1
ATOM 2233 C CA . ARG A 1 285 ? -8.555 -16.893 1.969 1.00 89.25 285 ARG A CA 1
ATOM 2234 C C . ARG A 1 285 ? -7.324 -17.069 2.861 1.00 89.25 285 ARG A C 1
ATOM 2236 O O . ARG A 1 285 ? -6.849 -16.136 3.512 1.00 89.25 285 ARG A O 1
ATOM 2243 N N . LYS A 1 286 ? -6.799 -18.297 2.888 1.00 87.00 286 LYS A N 1
ATOM 2244 C CA . LYS A 1 286 ? -5.675 -18.677 3.759 1.00 87.00 286 LYS A CA 1
ATOM 2245 C C . LYS A 1 286 ? -4.384 -17.931 3.411 1.00 87.00 286 LYS A C 1
ATOM 2247 O O . LYS A 1 286 ? -3.594 -17.655 4.311 1.00 87.00 286 LYS A O 1
ATOM 2252 N N . ASP A 1 287 ? -4.179 -17.626 2.132 1.00 88.44 287 ASP A N 1
ATOM 2253 C CA . ASP A 1 287 ? -3.021 -16.889 1.621 1.00 88.44 287 ASP A CA 1
ATOM 2254 C C . ASP A 1 287 ? -3.045 -15.411 2.042 1.00 88.44 287 ASP A C 1
ATOM 2256 O O . ASP A 1 287 ? -2.012 -14.887 2.470 1.00 88.44 287 ASP A O 1
ATOM 2260 N N . LEU A 1 288 ? -4.226 -14.785 2.031 1.00 91.44 288 LEU A N 1
ATOM 2261 C CA . LEU A 1 288 ? -4.453 -13.434 2.539 1.00 91.44 288 LEU A CA 1
ATOM 2262 C C . LEU A 1 288 ? -4.294 -13.381 4.065 1.00 91.44 288 LEU A C 1
ATOM 2264 O O . LEU A 1 288 ? -3.548 -12.561 4.593 1.00 91.44 288 LEU A O 1
ATOM 2268 N N . GLY A 1 289 ? -4.963 -14.280 4.793 1.00 91.75 289 GLY A N 1
ATOM 2269 C CA . GLY A 1 289 ? -4.808 -14.456 6.242 1.00 91.75 289 GLY A CA 1
ATOM 2270 C C . GLY A 1 289 ? -5.354 -13.324 7.123 1.00 91.75 289 GLY A C 1
ATOM 2271 O O . GLY A 1 289 ? -5.253 -13.435 8.342 1.00 91.75 289 GLY A O 1
ATOM 2272 N N . ILE A 1 290 ? -5.954 -12.277 6.545 1.00 94.50 290 ILE A N 1
ATOM 2273 C CA . ILE A 1 290 ? -6.429 -11.088 7.275 1.00 94.50 290 ILE A CA 1
ATOM 2274 C C . ILE A 1 290 ? -7.572 -11.404 8.247 1.00 94.50 290 ILE A C 1
ATOM 2276 O O . ILE A 1 290 ? -7.643 -10.830 9.328 1.00 94.50 290 ILE A O 1
ATOM 2280 N N . ALA A 1 291 ? -8.413 -12.393 7.930 1.00 92.25 291 ALA A N 1
ATOM 2281 C CA . ALA A 1 291 ? -9.489 -12.840 8.814 1.00 92.25 291 ALA A CA 1
ATOM 2282 C C . ALA A 1 291 ? -9.002 -13.320 10.191 1.00 92.25 291 ALA A C 1
ATOM 2284 O O . ALA A 1 291 ? -9.740 -13.243 11.171 1.00 92.25 291 ALA A O 1
ATOM 2285 N N . LYS A 1 292 ? -7.751 -13.793 10.288 1.00 91.19 292 LYS A N 1
ATOM 2286 C CA . LYS A 1 292 ? -7.171 -14.257 11.554 1.00 91.19 292 LYS A CA 1
ATOM 2287 C C . LYS A 1 292 ? -6.947 -13.124 12.552 1.00 91.19 292 LYS A C 1
ATOM 2289 O O . LYS A 1 292 ? -6.942 -13.400 13.745 1.00 91.19 292 LYS A O 1
ATOM 2294 N N . VAL A 1 293 ? -6.812 -11.885 12.073 1.00 92.56 293 VAL A N 1
ATOM 2295 C CA . VAL A 1 293 ? -6.560 -10.710 12.917 1.00 92.56 293 VAL A CA 1
ATOM 2296 C C . VAL A 1 293 ? -7.716 -10.452 13.887 1.00 92.56 293 VAL A C 1
ATOM 2298 O O . VAL A 1 293 ? -7.483 -10.040 15.014 1.00 92.56 293 VAL A O 1
ATOM 2301 N N . VAL A 1 294 ? -8.954 -10.752 13.479 1.00 89.75 294 VAL A N 1
ATOM 2302 C CA . VAL A 1 294 ? -10.177 -10.423 14.237 1.00 89.75 294 VAL A CA 1
ATOM 2303 C C . VAL A 1 294 ? -10.880 -11.648 14.832 1.00 89.75 294 VAL A C 1
ATOM 2305 O O . VAL A 1 294 ? -12.037 -11.568 15.239 1.00 89.75 294 VAL A O 1
ATOM 2308 N N . LYS A 1 295 ? -10.200 -12.802 14.889 1.00 74.62 295 LYS A N 1
ATOM 2309 C CA . LYS A 1 295 ? -10.796 -14.113 15.219 1.00 74.62 295 LYS A CA 1
ATOM 2310 C C . LYS A 1 295 ? -11.585 -14.164 16.532 1.00 74.62 295 LYS A C 1
ATOM 2312 O O . LYS A 1 295 ? -12.499 -14.972 16.637 1.00 74.62 295 LYS A O 1
ATOM 2317 N N . GLY A 1 296 ? -11.256 -13.322 17.511 1.00 61.62 296 GLY A N 1
ATOM 2318 C CA . GLY A 1 296 ? -11.982 -13.264 18.780 1.00 61.62 296 GLY A CA 1
ATOM 2319 C C . GLY A 1 296 ? -13.290 -12.454 18.749 1.00 61.62 296 GLY A C 1
ATOM 2320 O O . GLY A 1 296 ? -14.184 -12.749 19.531 1.00 61.62 296 GLY A O 1
ATOM 2321 N N . GLY A 1 297 ? -13.446 -11.468 17.853 1.00 56.41 297 GLY A N 1
ATOM 2322 C CA . GLY A 1 297 ? -14.607 -10.543 17.837 1.00 56.41 297 GLY A CA 1
ATOM 2323 C C . GLY A 1 297 ? -15.870 -11.070 17.207 1.00 56.41 297 GLY A C 1
ATOM 2324 O O . GLY A 1 297 ? -16.917 -10.424 17.226 1.00 56.41 297 GLY A O 1
ATOM 2325 N N . LEU A 1 298 ? -15.749 -12.230 16.592 1.00 59.00 298 LEU A N 1
ATOM 2326 C CA . LEU A 1 298 ? -16.819 -12.902 15.905 1.00 59.00 298 LEU A CA 1
ATOM 2327 C C . LEU A 1 298 ? -17.313 -13.936 16.906 1.00 59.00 298 LEU A C 1
ATOM 2329 O O . LEU A 1 298 ? -16.576 -14.862 17.231 1.00 59.00 298 LEU A O 1
ATOM 2333 N N . GLY A 1 299 ? -18.511 -13.724 17.462 1.00 52.66 299 GLY A N 1
ATOM 2334 C CA . GLY A 1 299 ? -19.085 -14.603 18.486 1.00 52.66 299 GLY A CA 1
ATOM 2335 C C . GLY A 1 299 ? -18.980 -16.087 18.114 1.00 52.66 299 GLY A C 1
ATOM 2336 O O . GLY A 1 299 ? -18.837 -16.423 16.941 1.00 52.66 299 GLY A O 1
ATOM 2337 N N . ALA A 1 300 ? -19.058 -16.973 19.112 1.00 46.00 300 ALA A N 1
ATOM 2338 C CA . ALA A 1 300 ? -18.737 -18.404 19.011 1.00 46.00 300 ALA A CA 1
ATOM 2339 C C . ALA A 1 300 ? -19.317 -19.149 17.783 1.00 46.00 300 ALA A C 1
ATOM 2341 O O . ALA A 1 300 ? -18.709 -20.107 17.314 1.00 46.00 300 ALA A O 1
ATOM 2342 N N . GLU A 1 301 ? -20.433 -18.690 17.211 1.00 43.12 301 GLU A N 1
ATOM 2343 C CA . GLU A 1 301 ? -21.031 -19.247 15.987 1.00 43.12 301 GLU A CA 1
ATOM 2344 C C . GLU A 1 301 ? -20.192 -19.028 14.711 1.00 43.12 301 GLU A C 1
ATOM 2346 O O . GLU A 1 301 ? -20.275 -19.812 13.770 1.00 43.12 301 GLU A O 1
ATOM 2351 N N . ASN A 1 302 ? -19.319 -18.018 14.693 1.00 45.25 302 ASN A N 1
ATOM 2352 C CA . ASN A 1 302 ? -18.395 -17.723 13.595 1.00 45.25 302 ASN A CA 1
ATOM 2353 C C . ASN A 1 302 ? -16.951 -18.179 13.873 1.00 45.25 302 ASN A C 1
ATOM 2355 O O . ASN A 1 302 ? -16.092 -18.025 13.005 1.00 45.25 302 ASN A O 1
ATOM 2359 N N . ALA A 1 303 ? -16.677 -18.744 15.054 1.00 36.78 303 ALA A N 1
ATOM 2360 C CA . ALA A 1 303 ? -15.335 -19.116 15.508 1.00 36.78 303 ALA A CA 1
ATOM 2361 C C . ALA A 1 303 ? -14.865 -20.511 15.038 1.00 36.78 303 ALA A C 1
ATOM 2363 O O . ALA A 1 303 ? -13.732 -20.904 15.317 1.00 36.78 303 ALA A O 1
ATOM 2364 N N . MET A 1 304 ? -15.692 -21.265 14.305 1.00 32.16 304 MET A N 1
ATOM 2365 C CA . MET A 1 304 ? -15.332 -22.592 13.783 1.00 32.16 304 MET A CA 1
ATOM 2366 C C . MET A 1 304 ? -14.457 -22.542 12.514 1.00 32.16 304 MET A C 1
ATOM 2368 O O . MET A 1 304 ? -14.783 -23.215 11.546 1.00 32.16 304 MET A O 1
ATOM 2372 N N . TRP A 1 305 ? -13.350 -21.785 12.474 1.00 43.00 305 TRP A N 1
ATOM 2373 C CA . TRP A 1 305 ? -12.424 -21.808 11.317 1.00 43.00 305 TRP A CA 1
ATOM 2374 C C . TRP A 1 305 ? -10.968 -21.532 11.695 1.00 43.00 305 TRP A C 1
ATOM 2376 O O . TRP A 1 305 ? -10.696 -20.483 12.318 1.00 43.00 305 TRP A O 1
#

Organism: Gonapodya prolifera (strain JEL478) (NCBI:txid1344416)

pLDDT: mean 83.82, std 16.71, range [32.16, 98.25]